Protein AF-A0AAP8MEN6-F1 (afdb_monomer_lite)

Foldseek 3Di:
DPVCCVLVVPPFDDLCVVLVLLQVLQVQLVVLLVVLVVPLQVSQLSNLLSLLLLCCQLLVAADDFQFCQLVLQQADPLNQKGWGAHDCPDPLLRIAIAGGANLNVVSVVSLLVSLLSVLVVCVDPVNNNNVVSVLSVVSSDNPADPVRNPGGPRFHQDPSRDTDTDHLVSSCVSCVVRDPSPSNNSNSSLLVQCVVVPQDNVLSCRSSSNDDDPDDCDDPVHPDDSVNSSVSCRVSSNVVCVSSNNDPD

Secondary structure (DSSP, 8-state):
--HHHHHHSS-PPPHHHHHHHHHHHHHHHHHHHHHHTT-HHHHHHHHHHHHHHHHHHHH-----SSTTTTHHHHB-TTSSEEEEE---SSGGGSEEEEE--THHHHHHHHHHHHHHHHHHHHHSTTT--HHHHHHHHHHTSTTS-TTT--S-SSEEE-TTS-EEE--HHHHHHHTTTTS-S-TTSHHHHHHHHHHHTT--HHHHHHHTT---SS--SSBTTB---HHHHHHHHHHHHHHHHHHTT----

Organism: NCBI:txid930805

pLDDT: mean 87.75, std 12.14, range [50.12, 98.31]

Radius of gyration: 18.37 Å; chains: 1; bounding box: 46×40×55 Å

Sequence (249 aa):
MNWEKKLYGAHTLPFETFASPMVIASANLRDAFEKAERDPISNHNEIVILVVLFLLVVTGVRFTVHPFCFLPRVISDDLSVMYAEDKIVSAFHASRIVALPSFAEVVLVMFSRHLRQLVSALASESVGNLELAAKIQALLTREISREEQILPYFFLLNGSHHAVKLNREAMKKGLAELIDHRLKEFRPQLCQFLLRAGAPRHLVAFQMGHMKGLRPAFSRLNQLTVLEFGLVMQPFLDLYVEELGWDYE

Structure (mmCIF, N/CA/C/O backbone):
data_AF-A0AAP8MEN6-F1
#
_entry.id   AF-A0AAP8MEN6-F1
#
loop_
_atom_site.group_PDB
_atom_site.id
_atom_site.type_symbol
_atom_site.label_atom_id
_atom_site.label_alt_id
_atom_site.label_comp_id
_atom_site.label_asym_id
_atom_site.label_entity_id
_atom_site.label_seq_id
_atom_site.pdbx_PDB_ins_code
_atom_site.Cartn_x
_atom_site.Cartn_y
_atom_site.Cartn_z
_atom_site.occupancy
_atom_site.B_iso_or_equiv
_atom_site.auth_seq_id
_atom_site.auth_comp_id
_atom_site.auth_asym_id
_atom_site.auth_atom_id
_atom_site.pdbx_PDB_model_num
ATOM 1 N N . MET A 1 1 ? 20.670 13.768 -18.793 1.00 50.41 1 MET A N 1
ATOM 2 C CA . MET A 1 1 ? 21.075 13.045 -17.562 1.00 50.41 1 MET A CA 1
ATOM 3 C C . MET A 1 1 ? 20.513 11.618 -17.586 1.00 50.41 1 MET A C 1
ATOM 5 O O . MET A 1 1 ? 19.308 11.471 -17.781 1.00 50.41 1 MET A O 1
ATOM 9 N N . ASN A 1 2 ? 21.351 10.573 -17.514 1.00 69.75 2 ASN A N 1
ATOM 10 C CA . ASN A 1 2 ? 20.895 9.171 -17.518 1.00 69.75 2 ASN A CA 1
ATOM 11 C C . ASN A 1 2 ? 20.266 8.847 -16.145 1.00 69.75 2 ASN A C 1
ATOM 13 O O . ASN A 1 2 ? 20.990 8.784 -15.156 1.00 69.75 2 ASN A O 1
ATOM 17 N N . TRP A 1 3 ? 18.933 8.741 -16.068 1.00 70.12 3 TRP A N 1
ATOM 18 C CA . TRP A 1 3 ? 18.219 8.491 -14.805 1.00 70.12 3 TRP A CA 1
ATOM 19 C C . TRP A 1 3 ? 18.608 7.128 -14.223 1.00 70.12 3 TRP A C 1
ATOM 21 O O . TRP A 1 3 ? 18.695 6.996 -13.004 1.00 70.12 3 TRP A O 1
ATOM 31 N N . GLU A 1 4 ? 18.965 6.180 -15.098 1.00 66.31 4 GLU A N 1
ATOM 32 C CA . GLU A 1 4 ? 19.508 4.876 -14.731 1.00 66.31 4 GLU A CA 1
ATOM 33 C C . GLU A 1 4 ? 20.758 5.064 -13.876 1.00 66.31 4 GLU A C 1
ATOM 35 O O . GLU A 1 4 ? 20.798 4.557 -12.772 1.00 66.31 4 GLU A O 1
ATOM 40 N N . LYS A 1 5 ? 21.731 5.893 -14.283 1.00 65.00 5 LYS A N 1
ATOM 41 C CA . LYS A 1 5 ? 22.946 6.141 -13.480 1.00 65.00 5 LYS A CA 1
ATOM 42 C C . LYS A 1 5 ? 22.654 6.741 -12.100 1.00 65.00 5 LYS A C 1
ATOM 44 O O . LYS A 1 5 ? 23.441 6.540 -11.188 1.00 65.00 5 LYS A O 1
ATOM 49 N N . LYS A 1 6 ? 21.541 7.463 -11.928 1.00 67.69 6 LYS A N 1
ATOM 50 C CA . LYS A 1 6 ? 21.149 8.032 -10.629 1.00 67.69 6 LYS A CA 1
ATOM 51 C C . LYS A 1 6 ? 20.500 6.992 -9.705 1.00 67.69 6 LYS A C 1
ATOM 53 O O . LYS A 1 6 ? 20.642 7.119 -8.496 1.00 67.69 6 LYS A O 1
ATOM 58 N N . LEU A 1 7 ? 19.791 6.005 -10.260 1.00 62.91 7 LEU A N 1
ATOM 59 C CA . LEU A 1 7 ? 19.143 4.930 -9.494 1.00 62.91 7 LEU A CA 1
ATOM 60 C C . LEU A 1 7 ? 20.026 3.676 -9.343 1.00 62.91 7 LEU A C 1
ATOM 62 O O . LEU A 1 7 ? 20.028 3.073 -8.279 1.00 62.91 7 LEU A O 1
ATOM 66 N N . TYR A 1 8 ? 20.819 3.322 -10.358 1.00 58.41 8 TYR A N 1
ATOM 67 C CA . TYR A 1 8 ? 21.854 2.277 -10.308 1.00 58.41 8 TYR A CA 1
ATOM 68 C C . TYR A 1 8 ? 23.118 2.719 -9.578 1.00 58.41 8 TYR A C 1
ATOM 70 O O . TYR A 1 8 ? 23.791 1.897 -8.977 1.00 58.41 8 TYR A O 1
ATOM 78 N N . GLY A 1 9 ? 23.477 4.001 -9.675 1.00 56.47 9 GLY A N 1
ATOM 79 C CA . GLY A 1 9 ? 24.632 4.556 -8.968 1.00 56.47 9 GLY A CA 1
ATOM 80 C C . GLY A 1 9 ? 24.315 4.977 -7.535 1.00 56.47 9 GLY A C 1
ATOM 81 O O . GLY A 1 9 ? 25.206 5.454 -6.839 1.00 56.47 9 GLY A O 1
ATOM 82 N N . ALA A 1 10 ? 23.060 4.844 -7.095 1.00 64.31 10 ALA A N 1
ATOM 83 C CA . ALA A 1 10 ? 22.744 4.945 -5.681 1.00 64.31 10 ALA A CA 1
ATOM 84 C C . ALA A 1 10 ? 23.340 3.718 -4.984 1.00 64.31 10 ALA A C 1
ATOM 86 O O . ALA A 1 10 ? 23.130 2.596 -5.438 1.00 64.31 10 ALA A O 1
ATOM 87 N N . HIS A 1 11 ? 24.082 3.930 -3.899 1.00 68.69 11 HIS A N 1
ATOM 88 C CA . HIS A 1 11 ? 24.528 2.844 -3.033 1.00 68.69 11 HIS A CA 1
ATOM 89 C C . HIS A 1 11 ? 23.303 2.218 -2.363 1.00 68.69 11 HIS A C 1
ATOM 91 O O . HIS A 1 11 ? 22.888 2.671 -1.299 1.00 68.69 11 HIS A O 1
ATOM 97 N N . THR A 1 12 ? 22.703 1.231 -3.024 1.00 80.88 12 THR A N 1
ATOM 98 C CA . THR A 1 12 ? 21.610 0.436 -2.474 1.00 80.88 12 THR A CA 1
ATOM 99 C C . THR A 1 12 ? 22.164 -0.741 -1.691 1.00 80.88 12 THR A C 1
ATOM 101 O O . THR A 1 12 ? 23.259 -1.233 -1.975 1.00 80.88 12 THR A O 1
ATOM 104 N N . LEU A 1 13 ? 21.399 -1.213 -0.711 1.00 85.12 13 LEU A N 1
ATOM 105 C CA . LEU A 1 13 ? 21.706 -2.476 -0.040 1.00 85.12 13 LEU A CA 1
ATOM 106 C C . LEU A 1 13 ? 21.724 -3.643 -1.050 1.00 85.12 13 LEU A C 1
ATOM 108 O O . LEU A 1 13 ? 21.014 -3.571 -2.063 1.00 85.12 13 LEU A O 1
ATOM 112 N N . PRO A 1 14 ? 22.483 -4.724 -0.780 1.00 90.50 14 PRO A N 1
ATOM 113 C CA . PRO A 1 14 ? 22.269 -6.001 -1.455 1.00 90.50 14 PRO A CA 1
ATOM 114 C C . PRO A 1 14 ? 20.789 -6.390 -1.395 1.00 90.50 14 PRO A C 1
ATOM 116 O O . PRO A 1 14 ? 20.112 -6.094 -0.404 1.00 90.50 14 PRO A O 1
ATOM 119 N N . PHE A 1 15 ? 20.279 -7.010 -2.459 1.00 91.00 15 PHE A N 1
ATOM 120 C CA . PHE A 1 15 ? 18.848 -7.296 -2.568 1.00 91.00 15 PHE A CA 1
ATOM 121 C C . PHE A 1 15 ? 18.389 -8.224 -1.442 1.00 91.00 15 PHE A C 1
ATOM 123 O O . PHE A 1 15 ? 17.360 -7.977 -0.836 1.00 91.00 15 PHE A O 1
ATOM 130 N N . GLU A 1 16 ? 19.211 -9.196 -1.065 1.00 91.00 16 GLU A N 1
ATOM 131 C CA . GLU A 1 16 ? 18.954 -10.164 0.002 1.00 91.00 16 GLU A CA 1
ATOM 132 C C . GLU A 1 16 ? 18.826 -9.468 1.367 1.00 91.00 16 GLU A C 1
ATOM 134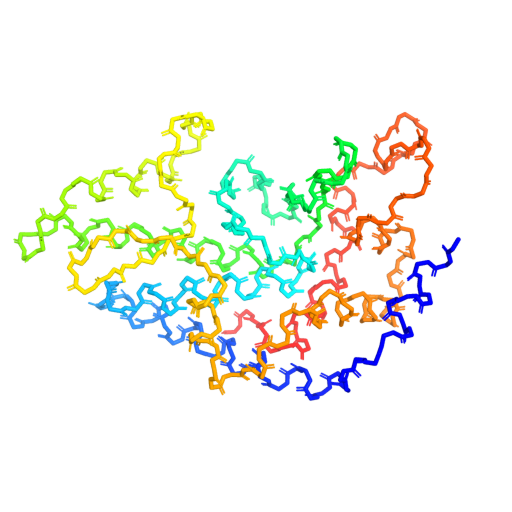 O O . GLU A 1 16 ? 17.935 -9.768 2.162 1.00 91.00 16 GLU A O 1
ATOM 139 N N . THR A 1 17 ? 19.683 -8.472 1.621 1.00 90.88 17 THR A N 1
ATOM 140 C CA . THR A 1 17 ? 19.612 -7.634 2.829 1.00 90.88 17 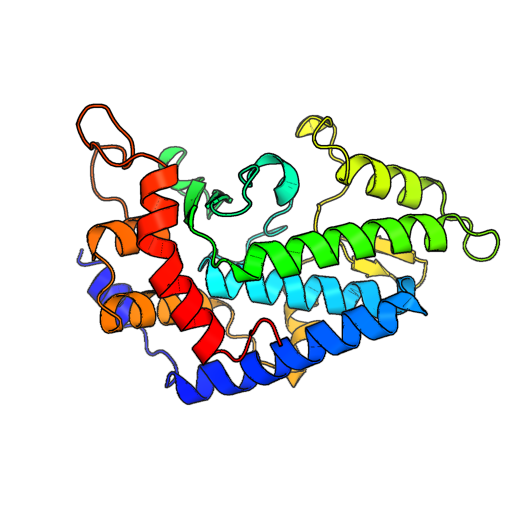THR A CA 1
ATOM 141 C C . THR A 1 17 ? 18.345 -6.779 2.849 1.00 90.88 17 THR A C 1
ATOM 143 O O . THR A 1 17 ? 17.805 -6.502 3.916 1.00 90.88 17 THR A O 1
ATOM 146 N N . PHE A 1 18 ? 17.869 -6.348 1.680 1.00 91.38 18 PHE A N 1
ATOM 147 C CA . PHE A 1 18 ? 16.616 -5.614 1.545 1.00 91.38 18 PHE A CA 1
ATOM 148 C C . PHE A 1 18 ? 15.377 -6.521 1.650 1.00 91.38 18 PHE A C 1
ATOM 150 O O . PHE A 1 18 ? 14.385 -6.114 2.249 1.00 91.38 18 PHE A O 1
ATOM 157 N N . ALA A 1 19 ? 15.435 -7.731 1.096 1.00 92.62 19 ALA A N 1
ATOM 158 C CA . ALA A 1 19 ? 14.320 -8.666 1.007 1.00 92.62 19 ALA A CA 1
ATOM 159 C C . ALA A 1 19 ? 13.988 -9.314 2.354 1.00 92.62 19 ALA A C 1
ATOM 161 O O . ALA A 1 19 ? 12.817 -9.415 2.703 1.00 92.62 19 ALA A O 1
ATOM 162 N N . SER A 1 20 ? 14.999 -9.673 3.155 1.00 92.69 20 SER A N 1
ATOM 163 C CA . SER A 1 20 ? 14.807 -10.309 4.469 1.00 92.69 20 SER A CA 1
ATOM 164 C C . SER A 1 20 ? 13.759 -9.624 5.368 1.00 92.69 20 SER A C 1
ATOM 166 O O . SER A 1 20 ? 12.848 -10.311 5.830 1.00 92.69 20 SER A O 1
ATOM 168 N N . PRO A 1 21 ? 13.795 -8.298 5.600 1.00 92.69 21 PRO A N 1
ATOM 169 C CA . PRO A 1 21 ? 12.766 -7.643 6.405 1.00 92.69 21 PRO A CA 1
ATOM 170 C C . PRO A 1 21 ? 11.393 -7.558 5.726 1.00 92.69 21 PRO A C 1
ATOM 172 O O . PRO A 1 21 ? 10.392 -7.382 6.417 1.00 92.69 21 PRO A O 1
ATOM 175 N N . MET A 1 22 ? 11.315 -7.673 4.396 1.00 94.25 22 MET A N 1
ATOM 176 C CA . MET A 1 22 ? 10.036 -7.709 3.675 1.00 94.25 22 MET A CA 1
ATOM 177 C C . MET A 1 22 ? 9.331 -9.052 3.852 1.00 94.25 22 MET A C 1
ATOM 179 O O . MET A 1 22 ? 8.120 -9.055 4.041 1.00 94.25 22 MET A O 1
ATOM 183 N N . VAL A 1 23 ? 10.085 -10.153 3.921 1.00 94.25 23 VAL A N 1
ATOM 184 C CA . VAL A 1 23 ? 9.539 -11.481 4.250 1.00 94.25 23 VAL A CA 1
ATOM 185 C C . VAL A 1 23 ? 8.898 -11.462 5.641 1.00 94.25 23 VAL A C 1
ATOM 187 O O . VAL A 1 23 ? 7.773 -11.919 5.824 1.00 94.25 23 VAL A O 1
ATOM 190 N N . ILE A 1 24 ? 9.579 -10.860 6.624 1.00 94.00 24 ILE A N 1
ATOM 191 C CA . ILE A 1 24 ? 9.034 -10.707 7.983 1.00 94.00 24 ILE A CA 1
ATOM 192 C C . ILE A 1 24 ? 7.789 -9.808 7.962 1.00 94.00 24 ILE A C 1
ATOM 194 O O . ILE A 1 24 ? 6.780 -10.137 8.578 1.00 94.00 24 ILE A O 1
ATOM 198 N N . ALA A 1 25 ? 7.828 -8.691 7.229 1.00 94.38 25 ALA A N 1
ATOM 199 C CA . ALA A 1 25 ? 6.680 -7.794 7.101 1.00 94.38 25 ALA A CA 1
ATOM 200 C C . ALA A 1 25 ? 5.457 -8.477 6.459 1.00 94.38 25 ALA A C 1
ATOM 202 O O . ALA A 1 25 ? 4.330 -8.188 6.861 1.00 94.38 25 ALA A O 1
ATOM 203 N N . SER A 1 26 ? 5.678 -9.383 5.503 1.00 95.12 26 SER A N 1
ATOM 204 C CA . SER A 1 26 ? 4.636 -10.200 4.877 1.00 95.12 26 SER A CA 1
ATOM 205 C C . SER A 1 26 ? 3.953 -11.122 5.881 1.00 95.12 26 SER A C 1
ATOM 207 O O . SER A 1 26 ? 2.733 -11.053 6.058 1.00 95.12 26 SER A O 1
ATOM 209 N N . ALA A 1 27 ? 4.745 -11.895 6.629 1.00 94.44 27 ALA A N 1
ATOM 210 C CA . ALA A 1 27 ? 4.235 -12.763 7.686 1.00 94.44 27 ALA A CA 1
ATOM 211 C C . ALA A 1 27 ? 3.474 -11.974 8.767 1.00 94.44 27 ALA A C 1
ATOM 213 O O . ALA A 1 27 ? 2.365 -12.353 9.145 1.00 94.44 27 ALA A O 1
ATOM 214 N N . ASN A 1 28 ? 4.020 -10.836 9.207 1.00 95.56 28 ASN A N 1
ATOM 215 C CA . ASN A 1 28 ? 3.364 -9.974 10.190 1.00 95.56 28 ASN A CA 1
ATOM 216 C C . ASN A 1 28 ? 2.040 -9.406 9.665 1.00 95.56 28 ASN A C 1
ATOM 218 O O . ASN A 1 28 ? 1.096 -9.267 10.435 1.00 95.56 28 ASN A O 1
ATOM 222 N N . LEU A 1 29 ? 1.933 -9.082 8.369 1.00 96.31 29 LEU A N 1
ATOM 223 C CA . LEU A 1 29 ? 0.683 -8.556 7.814 1.00 96.31 29 LEU A CA 1
ATOM 224 C C . LEU A 1 29 ? -0.420 -9.615 7.858 1.00 96.31 29 LEU A C 1
ATOM 226 O O . LEU A 1 29 ? -1.555 -9.298 8.219 1.00 96.31 29 LEU A O 1
ATOM 230 N N . ARG A 1 30 ? -0.084 -10.861 7.509 1.00 95.12 30 ARG A N 1
ATOM 231 C CA . ARG A 1 30 ? -1.010 -11.997 7.571 1.00 95.12 30 ARG A CA 1
ATOM 232 C C . ARG A 1 30 ? -1.510 -12.213 9.001 1.00 95.12 30 ARG A C 1
ATOM 234 O O . ARG A 1 30 ? -2.716 -12.169 9.234 1.00 95.12 30 ARG A O 1
ATOM 241 N N . ASP A 1 31 ? -0.589 -12.322 9.954 1.00 96.12 31 ASP A N 1
ATOM 242 C CA . ASP A 1 31 ? -0.898 -12.484 11.380 1.00 96.12 31 ASP A CA 1
ATOM 243 C C . ASP A 1 31 ? -1.722 -11.306 11.938 1.00 96.12 31 ASP A C 1
ATOM 245 O O . ASP A 1 31 ? -2.701 -11.504 12.660 1.00 96.12 31 ASP A O 1
ATOM 249 N N . ALA A 1 32 ? -1.407 -10.068 11.546 1.00 97.12 32 ALA A N 1
ATOM 250 C CA . ALA A 1 32 ? -2.171 -8.893 11.957 1.00 97.12 32 ALA A CA 1
ATOM 251 C C . ALA A 1 32 ? -3.618 -8.929 11.435 1.00 97.12 32 ALA A C 1
ATOM 253 O O . ALA A 1 32 ? -4.545 -8.595 12.179 1.00 97.12 32 ALA A O 1
ATOM 254 N N . PHE A 1 33 ? -3.841 -9.365 10.188 1.00 97.62 33 PHE A N 1
ATOM 255 C CA . PHE A 1 33 ? -5.192 -9.553 9.651 1.00 97.62 33 PHE A CA 1
ATOM 256 C C . PHE A 1 33 ? -5.963 -10.665 10.371 1.00 97.62 33 PHE A C 1
ATOM 258 O O . PHE A 1 33 ? -7.142 -10.473 10.664 1.00 97.62 33 PHE A O 1
ATOM 265 N N . GLU A 1 34 ? -5.321 -11.788 10.695 1.00 96.62 34 GLU A N 1
ATOM 266 C CA . GLU A 1 34 ? -5.943 -12.877 11.461 1.00 96.62 34 GLU A CA 1
ATOM 267 C C . GLU A 1 34 ? -6.347 -12.419 12.869 1.00 96.62 34 GLU A C 1
ATOM 269 O O . GLU A 1 34 ? -7.473 -12.645 13.322 1.00 96.62 34 GLU A O 1
ATOM 274 N N . LYS A 1 35 ? -5.458 -11.702 13.564 1.00 97.56 35 LYS A N 1
ATOM 275 C CA . LYS A 1 35 ? -5.744 -11.124 14.885 1.00 97.56 35 LYS A CA 1
ATOM 276 C C . LYS A 1 35 ? -6.863 -10.084 14.831 1.00 97.56 35 LYS A C 1
ATOM 278 O O . LYS A 1 35 ? -7.687 -10.024 15.750 1.00 97.56 35 LYS A O 1
ATOM 283 N N . ALA A 1 36 ? -6.935 -9.296 13.758 1.00 97.38 36 ALA A N 1
ATOM 284 C CA . ALA A 1 36 ? -7.975 -8.291 13.567 1.00 97.38 36 ALA A CA 1
ATOM 285 C C . ALA A 1 36 ? -9.387 -8.878 13.425 1.00 97.38 36 ALA A C 1
ATOM 287 O O . ALA A 1 36 ? -10.353 -8.178 13.721 1.00 97.38 36 ALA A O 1
ATOM 288 N N . GLU A 1 37 ? -9.535 -10.160 13.069 1.00 95.81 37 GLU A N 1
ATOM 289 C CA . GLU A 1 37 ? -10.850 -10.818 13.079 1.00 95.81 37 GLU A CA 1
ATOM 290 C C . GLU A 1 37 ? -11.452 -10.895 14.492 1.00 95.81 37 GLU A C 1
ATOM 292 O O . GLU A 1 37 ? -12.673 -10.949 14.641 1.00 95.81 37 GLU A O 1
ATOM 297 N N . ARG A 1 38 ? -10.607 -10.867 15.531 1.00 96.06 38 ARG A N 1
ATOM 298 C CA . ARG A 1 38 ? -11.017 -10.881 16.945 1.00 96.06 38 ARG A CA 1
ATOM 299 C C . ARG A 1 38 ? -10.946 -9.502 17.590 1.00 96.06 38 ARG A C 1
ATOM 301 O O . ARG A 1 38 ? -11.802 -9.171 18.404 1.00 96.06 38 ARG A O 1
ATOM 308 N N . ASP A 1 39 ? -9.927 -8.719 17.243 1.00 97.38 39 ASP A N 1
ATOM 309 C CA . ASP A 1 39 ? -9.694 -7.382 17.795 1.00 97.38 39 ASP A CA 1
ATOM 310 C C . ASP A 1 39 ? -9.244 -6.398 16.696 1.00 97.38 39 ASP A C 1
ATOM 312 O O . ASP A 1 39 ? -8.046 -6.122 16.536 1.00 97.38 39 ASP A O 1
ATOM 316 N N . PRO A 1 40 ? -10.186 -5.863 15.900 1.00 97.75 40 PRO A N 1
ATOM 317 C CA . PRO A 1 40 ? -9.851 -4.989 14.779 1.00 97.75 40 PRO A CA 1
ATOM 318 C C . PRO A 1 40 ? -9.279 -3.639 15.229 1.00 97.75 40 PRO A C 1
ATOM 320 O O . PRO A 1 40 ? -8.525 -3.023 14.478 1.00 97.75 40 PRO A O 1
ATOM 323 N N . ILE A 1 41 ? -9.602 -3.161 16.436 1.00 98.00 41 ILE A N 1
ATOM 324 C CA . ILE A 1 41 ? -9.129 -1.858 16.925 1.00 98.00 41 ILE A CA 1
ATOM 325 C C . ILE A 1 41 ? -7.646 -1.941 17.286 1.00 98.00 41 ILE A C 1
ATOM 327 O O . ILE A 1 41 ? -6.863 -1.120 16.801 1.00 98.00 41 ILE A O 1
ATOM 331 N N . SER A 1 42 ? -7.243 -2.940 18.077 1.00 97.69 42 SER A N 1
ATOM 332 C CA . SER A 1 42 ? -5.850 -3.057 18.529 1.00 97.69 42 SER A CA 1
ATOM 333 C C . SER A 1 42 ? -4.878 -3.337 17.382 1.00 97.69 42 SER A C 1
ATOM 335 O O . SER A 1 42 ? -3.751 -2.847 17.402 1.00 97.69 42 SER A O 1
ATOM 337 N N . ASN A 1 43 ? -5.322 -4.061 16.349 1.00 98.19 43 ASN A N 1
ATOM 338 C CA . ASN A 1 43 ? -4.479 -4.444 15.210 1.00 98.19 43 ASN A CA 1
ATOM 339 C C . ASN A 1 43 ? -4.500 -3.427 14.053 1.00 98.19 43 ASN A C 1
ATOM 341 O O . ASN A 1 43 ? -3.705 -3.529 13.117 1.00 98.19 43 ASN A O 1
ATOM 345 N N . HIS A 1 44 ? -5.372 -2.410 14.092 1.00 98.31 44 HIS A N 1
ATOM 346 C CA . HIS A 1 44 ? -5.544 -1.487 12.966 1.00 98.31 44 HIS A CA 1
ATOM 347 C C . HIS A 1 44 ? -4.261 -0.747 12.574 1.00 98.31 44 HIS A C 1
ATOM 349 O O . HIS A 1 44 ? -3.946 -0.647 11.389 1.00 98.31 44 HIS A O 1
ATOM 355 N N . ASN A 1 45 ? -3.516 -0.235 13.554 1.00 98.19 45 ASN A N 1
ATOM 356 C CA . ASN A 1 45 ? -2.321 0.561 13.279 1.00 98.19 45 ASN A CA 1
ATOM 357 C C . ASN A 1 45 ? -1.220 -0.258 12.602 1.00 98.19 45 ASN A C 1
ATOM 359 O O . ASN A 1 45 ? -0.565 0.244 11.691 1.00 98.19 45 ASN A O 1
ATOM 363 N N . GLU A 1 46 ? -1.027 -1.502 13.038 1.00 97.38 46 GLU A N 1
ATOM 364 C CA . GLU A 1 46 ? -0.046 -2.415 12.453 1.00 97.38 46 GLU A CA 1
ATOM 365 C C . GLU A 1 46 ? -0.418 -2.762 11.010 1.00 97.38 46 GLU A C 1
ATOM 367 O O . GLU A 1 46 ? 0.397 -2.559 10.108 1.00 97.38 46 GLU A O 1
ATOM 372 N N . ILE A 1 47 ? -1.680 -3.141 10.771 1.00 98.31 47 ILE A N 1
ATOM 373 C CA . ILE A 1 47 ? -2.203 -3.398 9.423 1.00 98.31 47 ILE A CA 1
ATOM 374 C C . ILE A 1 47 ? -1.964 -2.191 8.513 1.00 98.31 47 ILE A C 1
ATOM 376 O O . ILE A 1 47 ? -1.429 -2.338 7.418 1.00 98.31 47 ILE A O 1
ATOM 380 N N . VAL A 1 48 ? -2.319 -0.979 8.949 1.00 98.00 48 VAL A N 1
ATOM 381 C CA . VAL A 1 48 ? -2.140 0.233 8.133 1.00 98.00 48 VAL A CA 1
ATOM 382 C C . VAL A 1 48 ? -0.672 0.452 7.772 1.00 98.00 48 VAL A C 1
ATOM 384 O O . VAL A 1 48 ? -0.364 0.769 6.623 1.00 98.00 48 VAL A O 1
ATOM 387 N N . ILE A 1 49 ? 0.239 0.289 8.732 1.00 96.25 49 ILE A N 1
ATOM 388 C CA . ILE A 1 49 ? 1.675 0.488 8.512 1.00 96.25 49 ILE A CA 1
ATOM 389 C C . ILE A 1 49 ? 2.217 -0.540 7.516 1.00 96.25 49 ILE A C 1
ATOM 391 O O . ILE A 1 49 ? 2.945 -0.160 6.596 1.00 96.25 49 ILE A O 1
ATOM 395 N N . LEU A 1 50 ? 1.834 -1.808 7.659 1.00 96.75 50 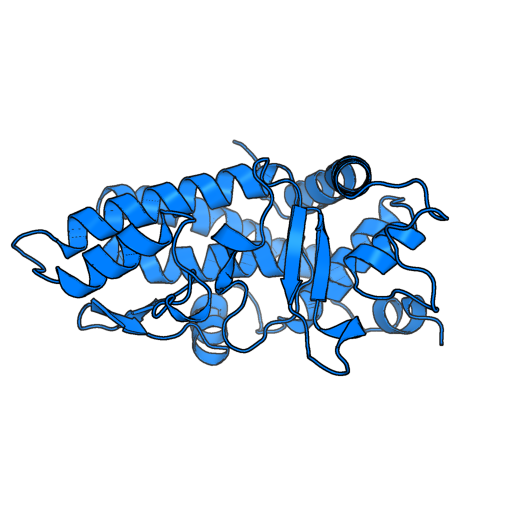LEU A N 1
ATOM 396 C CA . LEU A 1 50 ? 2.292 -2.901 6.803 1.00 96.75 50 LEU A CA 1
ATOM 397 C C . LEU A 1 50 ? 1.690 -2.835 5.390 1.00 96.75 50 LEU A C 1
ATOM 399 O O . LEU A 1 50 ? 2.421 -2.993 4.414 1.00 96.75 50 LEU A O 1
ATOM 403 N N . VAL A 1 51 ? 0.407 -2.488 5.247 1.00 97.62 51 VAL A N 1
ATOM 404 C CA . VAL A 1 51 ? -0.223 -2.267 3.931 1.00 97.62 51 VAL A CA 1
ATOM 405 C C . VAL A 1 51 ? 0.424 -1.082 3.212 1.00 97.62 51 VAL A C 1
ATOM 407 O O . VAL A 1 51 ? 0.746 -1.162 2.026 1.00 97.62 51 VAL A O 1
ATOM 410 N N . VAL A 1 52 ? 0.668 0.029 3.915 1.00 96.00 52 VAL A N 1
ATOM 411 C CA . VAL A 1 52 ? 1.340 1.189 3.315 1.00 96.00 52 VAL A CA 1
ATOM 412 C C . VAL A 1 52 ? 2.792 0.866 2.969 1.00 96.00 52 VAL A C 1
ATOM 414 O O . VAL A 1 52 ? 3.260 1.298 1.916 1.00 96.00 52 VAL A O 1
ATOM 417 N N . LEU A 1 53 ? 3.505 0.101 3.803 1.00 95.38 53 LEU A N 1
ATOM 418 C CA . LEU A 1 53 ? 4.843 -0.402 3.484 1.00 95.38 53 LEU A CA 1
ATOM 419 C C . LEU A 1 53 ? 4.823 -1.198 2.176 1.00 95.38 53 LEU A C 1
ATOM 421 O O . LEU A 1 53 ? 5.566 -0.847 1.258 1.00 95.38 53 LEU A O 1
ATOM 425 N N . PHE A 1 54 ? 3.949 -2.201 2.078 1.00 96.56 54 PHE A N 1
ATOM 426 C CA . PHE A 1 54 ? 3.777 -3.020 0.882 1.00 96.56 54 PHE A CA 1
ATOM 427 C C . PHE A 1 54 ? 3.556 -2.144 -0.358 1.00 96.56 54 PHE A C 1
ATOM 429 O O . PHE A 1 54 ? 4.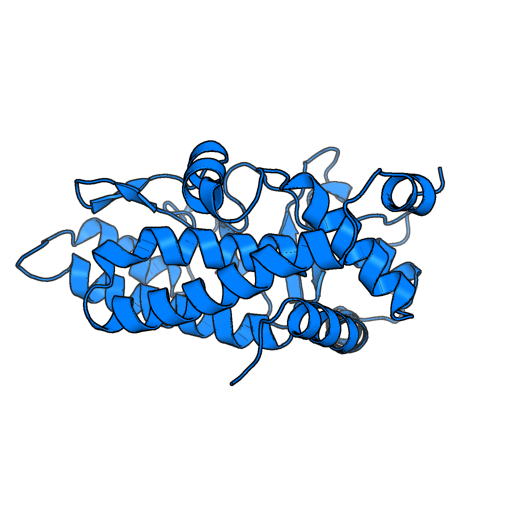326 -2.214 -1.318 1.00 96.56 54 PHE A O 1
ATOM 436 N N . LEU A 1 55 ? 2.590 -1.218 -0.309 1.00 96.50 55 LEU A N 1
ATOM 437 C CA . LEU A 1 55 ? 2.305 -0.327 -1.434 1.00 96.50 55 LEU A CA 1
ATOM 438 C C . LEU A 1 55 ? 3.509 0.542 -1.816 1.00 96.50 55 LEU A C 1
ATOM 440 O O . LEU A 1 55 ? 3.780 0.721 -3.001 1.00 96.50 55 LEU A O 1
ATOM 444 N N . LEU A 1 56 ? 4.263 1.086 -0.857 1.00 94.56 56 LEU A N 1
ATOM 445 C CA . LEU A 1 56 ? 5.461 1.883 -1.160 1.00 94.56 56 LEU A CA 1
ATOM 446 C C . LEU A 1 56 ? 6.546 1.053 -1.853 1.00 94.56 56 LEU A C 1
ATOM 448 O O . LEU A 1 56 ? 7.211 1.563 -2.759 1.00 94.56 56 LEU A O 1
ATOM 452 N N . VAL A 1 57 ? 6.715 -0.201 -1.434 1.00 95.06 57 VAL A N 1
ATOM 453 C CA . VAL A 1 57 ? 7.702 -1.136 -1.983 1.00 95.06 57 VAL A CA 1
ATOM 454 C C . VAL A 1 57 ? 7.352 -1.508 -3.419 1.00 95.06 57 VAL A C 1
ATOM 456 O O . VAL A 1 57 ? 8.175 -1.306 -4.311 1.00 95.06 57 VAL A O 1
ATOM 459 N N . VAL A 1 58 ? 6.117 -1.939 -3.679 1.00 96.00 58 VAL A N 1
ATOM 460 C CA . VAL A 1 58 ? 5.721 -2.464 -5.000 1.00 96.00 58 VAL A CA 1
ATOM 461 C C . VAL A 1 58 ? 5.467 -1.373 -6.046 1.00 96.00 58 VAL A C 1
ATOM 463 O O . VAL A 1 58 ? 5.525 -1.616 -7.248 1.00 96.00 58 VAL A O 1
ATOM 466 N N . THR A 1 59 ? 5.244 -0.130 -5.615 1.00 95.06 59 THR A N 1
ATOM 467 C CA . THR A 1 59 ? 4.959 1.002 -6.523 1.00 95.06 59 THR A CA 1
ATOM 468 C C . THR A 1 59 ? 6.146 1.950 -6.684 1.00 95.06 59 THR A C 1
ATOM 470 O O . THR A 1 59 ? 6.158 2.837 -7.551 1.00 95.06 59 THR A O 1
ATOM 473 N N . GLY A 1 60 ? 7.131 1.837 -5.788 1.00 92.44 60 GLY A N 1
ATOM 474 C CA . GLY A 1 60 ? 8.240 2.772 -5.657 1.00 92.44 60 GLY A CA 1
ATOM 475 C C . GLY A 1 60 ? 7.795 4.208 -5.362 1.00 92.44 60 GLY A C 1
ATOM 476 O O . GLY A 1 60 ? 8.564 5.144 -5.603 1.00 92.44 60 GLY A O 1
ATOM 477 N N . VAL A 1 61 ? 6.553 4.440 -4.925 1.00 90.38 61 VAL A N 1
ATOM 478 C CA . VAL A 1 61 ? 6.057 5.776 -4.569 1.00 90.38 61 VAL A CA 1
ATOM 479 C C . VAL A 1 61 ? 6.847 6.320 -3.388 1.00 90.38 61 VAL A C 1
ATOM 481 O O . VAL A 1 61 ? 7.216 5.611 -2.457 1.00 90.38 61 VAL A O 1
ATOM 484 N N . ARG A 1 62 ? 7.174 7.612 -3.449 1.00 86.25 62 ARG A N 1
ATOM 485 C CA . ARG A 1 62 ? 7.894 8.258 -2.357 1.00 86.25 62 ARG A CA 1
ATOM 486 C C . ARG A 1 62 ? 6.940 8.506 -1.204 1.00 86.25 62 ARG A C 1
ATOM 488 O O . ARG A 1 62 ? 5.832 8.983 -1.411 1.00 86.25 62 ARG A O 1
ATOM 495 N N . PHE A 1 63 ? 7.426 8.311 0.015 1.00 85.00 63 PHE A N 1
ATOM 496 C CA . PHE A 1 63 ? 6.671 8.693 1.200 1.00 85.00 63 PHE A CA 1
ATOM 497 C C . PHE A 1 63 ? 6.494 10.222 1.283 1.00 85.00 63 PHE A C 1
ATOM 499 O O . PHE A 1 63 ? 7.439 10.952 1.626 1.00 85.00 63 PHE A O 1
ATOM 506 N N . THR A 1 64 ? 5.286 10.694 0.974 1.00 80.31 64 THR A N 1
ATOM 507 C CA . THR A 1 64 ? 4.817 12.082 1.111 1.00 80.31 64 THR A CA 1
ATOM 508 C C . THR A 1 64 ? 3.989 12.255 2.394 1.00 80.31 64 THR A C 1
ATOM 510 O O . THR A 1 64 ? 3.927 11.367 3.242 1.00 80.31 64 THR A O 1
ATOM 513 N N . VAL A 1 65 ? 3.396 13.435 2.588 1.00 68.88 65 VAL A N 1
ATOM 514 C CA . VAL A 1 65 ? 2.424 13.667 3.662 1.00 68.88 65 VAL A CA 1
ATOM 515 C C . VAL A 1 65 ? 1.102 13.019 3.229 1.00 68.88 65 VAL A C 1
ATOM 517 O O . VAL A 1 65 ? 0.491 13.491 2.279 1.00 68.88 65 VAL A O 1
ATOM 520 N N . HIS A 1 66 ? 0.696 11.943 3.913 1.00 76.19 66 HIS A N 1
ATOM 521 C CA . HIS A 1 66 ? -0.475 11.099 3.599 1.00 76.19 66 HIS A CA 1
ATOM 522 C C . HIS A 1 66 ? -0.328 10.270 2.309 1.00 76.19 66 HIS A C 1
ATOM 524 O O . HIS A 1 66 ? -1.027 10.530 1.326 1.00 76.19 66 HIS A O 1
ATOM 530 N N . PRO A 1 67 ? 0.565 9.261 2.290 1.00 82.56 67 PRO A N 1
ATOM 531 C CA . PRO A 1 67 ? 0.677 8.375 1.135 1.00 82.56 67 PRO A CA 1
ATOM 532 C C . PRO A 1 67 ? -0.674 7.708 0.848 1.00 82.56 67 PRO A C 1
ATOM 534 O O . PRO A 1 67 ? -1.345 7.240 1.766 1.00 82.56 67 PRO A O 1
ATOM 537 N N . PHE A 1 68 ? -1.063 7.682 -0.429 1.00 90.38 68 PHE A N 1
ATOM 538 C CA . PHE A 1 68 ? -2.271 6.995 -0.904 1.00 90.38 68 PHE A CA 1
ATOM 539 C C . PHE A 1 68 ? -3.573 7.442 -0.209 1.00 90.38 68 PHE A C 1
ATOM 541 O O . PHE A 1 68 ? -4.523 6.673 -0.092 1.00 90.38 68 PHE A O 1
ATOM 548 N N . CYS A 1 69 ? -3.649 8.693 0.252 1.00 88.12 69 CYS A N 1
ATOM 549 C CA . CYS A 1 69 ? -4.814 9.201 0.982 1.00 88.12 69 CYS A CA 1
ATOM 550 C C . CYS A 1 69 ? -6.136 9.074 0.210 1.00 88.12 69 CYS A C 1
ATOM 552 O O . CYS A 1 69 ? -7.174 8.852 0.828 1.00 88.12 69 CYS A O 1
ATOM 554 N N . PHE A 1 70 ? -6.086 9.171 -1.118 1.00 88.94 70 PHE A N 1
ATOM 555 C CA . PHE A 1 70 ? -7.235 9.090 -2.019 1.00 88.94 70 PHE A CA 1
ATOM 556 C C . PHE A 1 70 ? -7.335 7.736 -2.745 1.00 88.94 70 PHE A C 1
ATOM 558 O O . PHE A 1 70 ? -7.987 7.671 -3.787 1.00 88.94 70 PHE A O 1
ATOM 565 N N . LEU A 1 71 ? -6.693 6.671 -2.229 1.00 91.25 71 LEU A N 1
ATOM 566 C CA 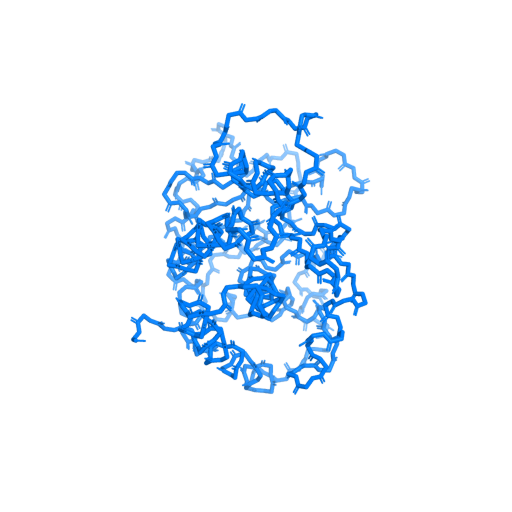. LEU A 1 71 ? -6.519 5.391 -2.935 1.00 91.25 71 LEU A CA 1
ATOM 567 C C . LEU A 1 71 ? -7.786 4.866 -3.635 1.00 91.25 71 LEU A C 1
ATOM 569 O O . LEU A 1 71 ? -7.685 4.587 -4.829 1.00 91.25 71 LEU A O 1
ATOM 573 N N . PRO A 1 72 ? -8.976 4.807 -2.995 1.00 90.00 72 PRO A N 1
ATOM 574 C CA . PRO A 1 72 ? -10.174 4.248 -3.629 1.00 90.00 72 PRO A CA 1
ATOM 575 C C . PRO A 1 72 ? -10.592 4.930 -4.933 1.00 90.00 72 PRO A C 1
ATOM 577 O O . PRO A 1 72 ? -11.303 4.317 -5.721 1.00 90.00 72 PRO A O 1
ATOM 580 N N . ARG A 1 73 ? -10.168 6.180 -5.160 1.00 86.38 73 ARG A N 1
ATOM 581 C CA . ARG A 1 73 ? -10.501 6.986 -6.346 1.00 86.38 73 ARG A CA 1
ATOM 582 C C . ARG A 1 73 ? -9.454 6.914 -7.442 1.00 86.38 73 ARG A C 1
ATOM 584 O O . ARG A 1 73 ? -9.729 7.270 -8.581 1.00 86.38 73 ARG A O 1
ATOM 591 N N . VAL A 1 74 ? -8.223 6.595 -7.058 1.00 88.38 74 VAL A N 1
ATOM 592 C CA . VAL A 1 74 ? -7.067 6.651 -7.953 1.00 88.38 74 VAL A CA 1
ATOM 593 C C . VAL A 1 74 ? -6.621 5.270 -8.405 1.00 88.38 74 VAL A C 1
ATOM 595 O O . VAL A 1 74 ? -5.743 5.181 -9.252 1.00 88.38 74 VAL A O 1
ATOM 598 N N . ILE A 1 75 ? -7.202 4.204 -7.861 1.00 92.19 75 ILE A N 1
ATOM 599 C CA . ILE A 1 75 ? -6.961 2.826 -8.283 1.00 92.19 75 ILE A CA 1
ATOM 600 C C . ILE A 1 75 ? -8.017 2.375 -9.297 1.00 92.19 75 ILE A C 1
ATOM 602 O O . ILE A 1 75 ? -9.176 2.780 -9.195 1.00 92.19 75 ILE A O 1
ATOM 606 N N . SER A 1 76 ? -7.621 1.559 -10.274 1.00 91.94 76 SER A N 1
ATOM 607 C CA . SER A 1 76 ? -8.542 0.962 -11.242 1.00 91.94 76 SER A CA 1
ATOM 608 C C . SER A 1 76 ? -9.525 -0.013 -10.583 1.00 91.94 76 SER A C 1
ATOM 610 O O . SER A 1 76 ? -9.364 -0.413 -9.429 1.00 91.94 76 SER A O 1
ATOM 612 N N . ASP A 1 77 ? -10.581 -0.382 -11.306 1.00 88.75 77 ASP A N 1
ATOM 613 C CA . ASP A 1 77 ? -11.596 -1.325 -10.816 1.00 88.75 77 ASP A CA 1
ATOM 614 C C . ASP A 1 77 ? -11.046 -2.745 -10.656 1.00 88.75 77 ASP A C 1
ATOM 616 O O . ASP A 1 77 ? -11.415 -3.436 -9.714 1.00 88.75 77 ASP A O 1
ATOM 620 N N . ASP A 1 78 ? -10.127 -3.143 -11.535 1.00 89.00 78 ASP A N 1
ATOM 621 C CA . ASP A 1 78 ? -9.422 -4.430 -11.508 1.00 89.00 78 ASP A CA 1
ATOM 622 C C . ASP A 1 78 ? -8.194 -4.432 -10.578 1.00 89.00 78 ASP A C 1
ATOM 624 O O . ASP A 1 78 ? -7.441 -5.397 -10.561 1.00 89.00 78 ASP A O 1
ATOM 628 N N . LEU A 1 79 ? -7.951 -3.331 -9.853 1.00 90.19 79 LEU A N 1
ATOM 629 C CA . LEU A 1 79 ? -6.823 -3.149 -8.932 1.00 90.19 79 LEU A CA 1
ATOM 630 C C . LEU A 1 79 ? -5.427 -3.388 -9.557 1.00 90.19 79 LEU A C 1
ATOM 632 O O . LEU A 1 79 ? -4.442 -3.510 -8.829 1.00 90.19 79 LEU A O 1
ATOM 636 N N . SER A 1 80 ? -5.311 -3.380 -10.891 1.00 91.44 80 SER A N 1
ATOM 637 C CA . SER A 1 80 ? -4.061 -3.648 -11.620 1.00 91.44 80 SER A CA 1
ATOM 638 C C . SER A 1 80 ? -3.178 -2.412 -11.801 1.00 91.44 80 SER A C 1
ATOM 640 O O . SER A 1 80 ? -1.969 -2.515 -12.026 1.00 91.44 80 SER A O 1
ATOM 642 N N . VAL A 1 81 ? -3.754 -1.213 -11.695 1.00 93.69 81 VAL A N 1
ATOM 643 C CA . VAL A 1 81 ? -3.038 0.056 -11.842 1.00 93.69 81 VAL A CA 1
ATOM 644 C C . VAL A 1 81 ? -3.577 1.107 -10.879 1.00 93.69 81 VAL A C 1
ATOM 646 O O . VAL A 1 81 ? -4.748 1.112 -10.508 1.00 93.69 81 VAL A O 1
ATOM 649 N N . MET A 1 82 ? -2.739 2.075 -10.515 1.00 92.88 82 MET A N 1
ATOM 650 C CA . MET A 1 82 ? -3.199 3.263 -9.801 1.00 92.88 82 MET A CA 1
ATOM 651 C C . MET A 1 82 ? -2.503 4.540 -10.258 1.00 92.88 82 MET A C 1
ATOM 653 O O . MET A 1 82 ? -1.380 4.535 -10.765 1.00 92.88 82 MET A O 1
ATOM 657 N N . TYR A 1 83 ? -3.164 5.664 -10.023 1.00 89.50 83 TYR A N 1
ATOM 658 C CA . TYR A 1 83 ? -2.649 7.003 -10.217 1.00 89.50 83 TYR A CA 1
ATOM 659 C C . TYR A 1 83 ? -2.009 7.506 -8.920 1.00 89.50 83 TYR A C 1
ATOM 661 O O . TYR A 1 83 ? -2.673 7.918 -7.971 1.00 89.50 83 TYR A O 1
ATOM 669 N N . ALA A 1 84 ? -0.685 7.453 -8.864 1.00 87.00 84 ALA A N 1
ATOM 670 C CA . ALA A 1 84 ? 0.085 7.871 -7.708 1.00 87.00 84 ALA A CA 1
ATOM 671 C C . ALA A 1 84 ? 0.485 9.345 -7.809 1.00 87.00 84 ALA A C 1
ATOM 673 O O . ALA A 1 84 ? 1.125 9.746 -8.782 1.00 87.00 84 ALA A O 1
ATOM 674 N N . GLU A 1 85 ? 0.191 10.130 -6.773 1.00 79.25 85 GLU A N 1
ATOM 675 C CA . GLU A 1 85 ? 0.734 11.482 -6.608 1.00 79.25 85 GLU A CA 1
ATOM 676 C C . GLU A 1 85 ? 2.183 11.405 -6.060 1.00 79.25 85 GLU A C 1
ATOM 678 O O . GLU A 1 85 ? 2.460 10.703 -5.086 1.00 79.25 85 GLU A O 1
ATOM 683 N N . ASP A 1 86 ? 3.135 12.107 -6.685 1.00 70.88 86 ASP A N 1
ATOM 684 C CA . ASP A 1 86 ? 4.523 12.261 -6.200 1.00 70.88 86 ASP A CA 1
ATOM 685 C C . ASP A 1 86 ? 4.790 13.747 -5.885 1.00 70.88 86 ASP A C 1
ATOM 687 O O . ASP A 1 86 ? 3.908 14.603 -5.941 1.00 70.88 86 ASP A O 1
ATOM 691 N N . LYS A 1 87 ? 6.025 14.079 -5.506 1.00 63.50 87 LYS A N 1
ATOM 692 C CA . LYS A 1 87 ? 6.450 15.436 -5.174 1.00 63.50 87 LYS A CA 1
ATOM 693 C C . LYS A 1 87 ? 6.105 16.396 -6.323 1.00 63.50 87 LYS A C 1
ATOM 695 O O . LYS A 1 87 ? 6.658 16.275 -7.415 1.00 63.50 87 LYS A O 1
ATOM 700 N N . ILE A 1 88 ? 5.257 17.385 -6.038 1.00 57.25 88 ILE A N 1
ATOM 701 C CA . ILE A 1 88 ? 4.886 18.452 -6.975 1.00 57.25 88 ILE A CA 1
ATOM 702 C C . ILE A 1 88 ? 6.120 19.330 -7.215 1.00 57.25 88 ILE A C 1
ATOM 704 O O . ILE A 1 88 ? 6.406 20.258 -6.463 1.00 57.25 88 ILE A O 1
ATOM 708 N N . VAL A 1 89 ? 6.902 18.994 -8.240 1.00 53.41 89 VAL A N 1
ATOM 709 C CA . VAL A 1 89 ? 7.956 19.871 -8.780 1.00 53.41 89 VAL A CA 1
ATOM 710 C C . VAL A 1 89 ? 7.403 20.688 -9.956 1.00 53.41 89 VAL A C 1
ATOM 712 O O . VAL A 1 89 ? 7.862 21.794 -10.215 1.00 53.41 89 VAL A O 1
ATOM 715 N N . SER A 1 90 ? 6.375 20.170 -10.636 1.00 54.50 90 SER A N 1
ATOM 716 C CA . SER A 1 90 ? 5.509 20.879 -11.585 1.00 54.50 90 SER A CA 1
ATOM 717 C C . SER A 1 90 ? 4.211 20.084 -11.801 1.00 54.50 90 SER A C 1
ATOM 719 O O . SER A 1 90 ? 4.160 18.907 -11.443 1.00 54.50 90 SER A O 1
ATOM 721 N N . ALA A 1 91 ? 3.178 20.685 -12.408 1.00 55.41 91 ALA A N 1
ATOM 722 C CA . ALA A 1 91 ? 1.896 20.013 -12.680 1.00 55.41 91 ALA A CA 1
ATOM 723 C C . ALA A 1 91 ? 2.049 18.705 -13.489 1.00 55.41 91 ALA A C 1
ATOM 725 O O . ALA A 1 91 ? 1.335 17.742 -13.248 1.00 55.41 91 ALA A O 1
ATOM 726 N N . PHE A 1 92 ? 3.043 18.633 -14.383 1.00 52.22 92 PHE A N 1
ATOM 727 C CA . PHE A 1 92 ? 3.352 17.435 -15.178 1.00 52.22 92 PHE A CA 1
ATOM 728 C C . PHE A 1 92 ? 4.079 16.322 -14.405 1.00 52.22 92 PHE A C 1
ATOM 730 O O . PHE A 1 92 ? 4.137 15.194 -14.881 1.00 52.22 92 PHE A O 1
ATOM 737 N N . HIS A 1 93 ? 4.652 16.627 -13.238 1.00 56.53 93 HIS A N 1
ATOM 738 C CA . HIS A 1 93 ? 5.332 15.654 -12.369 1.00 56.53 93 HIS A CA 1
ATOM 739 C C . HIS A 1 93 ? 4.553 15.383 -11.078 1.00 56.53 93 HIS A C 1
ATOM 741 O O . HIS A 1 93 ? 5.056 14.683 -10.201 1.00 56.53 93 HIS A O 1
ATOM 747 N N . ALA A 1 94 ? 3.358 15.965 -10.943 1.00 64.44 94 ALA A N 1
ATOM 748 C CA . ALA A 1 94 ? 2.531 15.822 -9.753 1.00 64.44 94 ALA A CA 1
ATOM 749 C C . ALA A 1 94 ? 2.049 14.379 -9.569 1.00 64.44 94 ALA A C 1
ATOM 751 O O . ALA A 1 94 ? 1.767 13.964 -8.449 1.00 64.44 94 ALA A O 1
ATOM 752 N N . SER A 1 95 ? 1.993 13.604 -10.650 1.00 75.88 95 SER A N 1
ATOM 753 C CA . SER A 1 95 ? 1.363 12.296 -10.651 1.00 75.88 95 SER A CA 1
ATOM 754 C C . SER A 1 95 ? 1.862 11.394 -11.775 1.00 75.88 95 SER A C 1
ATOM 756 O O . SER A 1 95 ? 2.390 11.850 -12.791 1.00 75.88 95 SER A O 1
ATOM 758 N N . ARG A 1 96 ? 1.709 10.085 -11.584 1.00 85.31 96 ARG A N 1
ATOM 759 C CA . ARG A 1 96 ? 1.986 9.067 -12.599 1.00 85.31 96 ARG A CA 1
ATOM 760 C C . ARG A 1 96 ? 1.074 7.867 -12.420 1.00 85.31 96 ARG A C 1
ATOM 762 O O . ARG A 1 96 ? 0.616 7.596 -11.315 1.00 85.31 96 ARG A O 1
ATOM 769 N N . ILE A 1 97 ? 0.894 7.115 -13.493 1.00 89.12 97 ILE A N 1
ATOM 770 C CA . ILE A 1 97 ? 0.309 5.782 -13.403 1.00 89.12 97 ILE A CA 1
ATOM 771 C C . ILE A 1 97 ? 1.411 4.811 -12.986 1.00 89.12 97 ILE A C 1
ATOM 773 O O . ILE A 1 97 ? 2.548 4.912 -13.452 1.00 89.12 97 ILE A O 1
ATOM 777 N N . VAL A 1 98 ? 1.071 3.902 -12.085 1.00 93.75 98 VAL A N 1
ATOM 778 C CA . VAL A 1 98 ? 1.906 2.772 -11.692 1.00 93.75 98 VAL A CA 1
ATOM 779 C C . VAL A 1 98 ? 1.094 1.495 -11.830 1.00 93.75 98 VAL A C 1
ATOM 781 O O . VAL A 1 98 ? -0.085 1.474 -11.485 1.00 93.75 98 VAL A O 1
ATOM 784 N N . ALA A 1 99 ? 1.725 0.454 -12.356 1.00 96.38 99 ALA A N 1
ATOM 785 C CA . ALA A 1 99 ? 1.192 -0.894 -12.328 1.00 96.38 99 ALA A CA 1
ATOM 786 C C . ALA A 1 99 ? 1.345 -1.477 -10.922 1.00 96.38 99 ALA A C 1
ATOM 788 O O . ALA A 1 99 ? 2.260 -1.090 -10.178 1.00 96.38 99 ALA A O 1
ATOM 789 N N . LEU A 1 100 ? 0.435 -2.380 -10.582 1.00 97.25 100 LEU A N 1
ATOM 790 C CA . LEU A 1 100 ? 0.383 -3.100 -9.325 1.00 97.25 100 LEU A CA 1
ATOM 791 C C . LEU A 1 100 ? 0.588 -4.602 -9.579 1.00 97.25 100 LEU A C 1
ATOM 793 O O . LEU A 1 100 ? 0.159 -5.113 -10.615 1.00 97.25 100 LEU A O 1
ATOM 797 N N . PRO A 1 101 ? 1.261 -5.306 -8.655 1.00 97.12 101 PRO A N 1
ATOM 798 C CA . PRO A 1 101 ? 1.277 -6.761 -8.656 1.00 97.12 101 PRO A CA 1
ATOM 799 C C . PRO A 1 101 ? -0.138 -7.283 -8.396 1.00 97.12 101 PRO A C 1
ATOM 801 O O . PRO A 1 101 ? -0.925 -6.643 -7.696 1.00 97.12 101 PRO A O 1
ATOM 804 N N . SER A 1 102 ? -0.434 -8.472 -8.892 1.00 95.50 102 SER A N 1
ATOM 805 C CA . SER A 1 102 ? -1.680 -9.199 -8.657 1.00 95.50 102 SER A CA 1
ATOM 806 C C . SER A 1 102 ? -1.960 -9.356 -7.146 1.00 95.50 102 SER A C 1
ATOM 808 O O . SER A 1 102 ? -3.088 -9.187 -6.688 1.00 95.50 102 SER A O 1
ATOM 810 N N . PHE A 1 103 ? -0.915 -9.519 -6.322 1.00 95.75 103 PHE A N 1
ATOM 811 C CA . PHE A 1 103 ? -1.059 -9.637 -4.865 1.00 95.75 103 PHE A CA 1
ATOM 812 C C . PHE A 1 103 ? -1.571 -8.346 -4.194 1.00 95.75 103 PHE A C 1
ATOM 814 O O . PHE A 1 103 ? -2.125 -8.381 -3.095 1.00 95.75 103 PHE A O 1
ATOM 821 N N . ALA A 1 104 ? -1.443 -7.186 -4.852 1.00 96.06 104 ALA A N 1
ATOM 822 C CA . ALA A 1 104 ? -2.016 -5.947 -4.333 1.00 96.06 104 ALA A CA 1
ATOM 823 C C . ALA A 1 104 ? -3.545 -6.004 -4.262 1.00 96.06 104 ALA A C 1
ATOM 825 O O . ALA A 1 104 ? -4.120 -5.413 -3.349 1.00 96.06 104 ALA A O 1
ATOM 826 N N . GLU A 1 105 ? -4.193 -6.735 -5.173 1.00 95.12 105 GLU A N 1
ATOM 827 C CA . GLU A 1 105 ? -5.634 -6.977 -5.129 1.00 95.12 105 GLU A CA 1
ATOM 828 C C . GLU A 1 105 ? -6.021 -7.620 -3.791 1.00 95.12 105 GLU A C 1
ATOM 830 O O . GLU A 1 105 ? -6.858 -7.090 -3.058 1.00 95.12 105 GLU A O 1
ATOM 835 N N . VAL A 1 106 ? -5.324 -8.699 -3.424 1.00 94.62 106 VAL A N 1
ATOM 836 C CA . VAL A 1 106 ? -5.545 -9.455 -2.184 1.00 94.62 106 VAL A CA 1
ATOM 837 C C . VAL A 1 106 ? -5.391 -8.549 -0.967 1.00 94.62 106 VAL A C 1
ATOM 839 O O . VAL A 1 106 ? -6.313 -8.433 -0.157 1.00 94.62 106 VAL A O 1
ATOM 842 N N . VAL A 1 107 ? -4.263 -7.840 -0.865 1.00 96.50 107 VAL A N 1
ATOM 843 C CA . VAL A 1 107 ? -3.972 -6.949 0.268 1.00 96.50 107 VAL A CA 1
ATOM 844 C C . VAL A 1 107 ? -5.039 -5.862 0.417 1.00 96.50 107 VAL A C 1
ATOM 846 O O . VAL A 1 107 ? -5.485 -5.570 1.529 1.00 96.50 107 VAL A O 1
ATOM 849 N N . LEU A 1 108 ? -5.482 -5.259 -0.688 1.00 96.00 108 LEU A N 1
ATOM 850 C CA . LEU A 1 108 ? -6.466 -4.177 -0.659 1.00 96.00 108 LEU A CA 1
ATOM 851 C C . LEU A 1 108 ? -7.883 -4.673 -0.367 1.00 96.00 108 LEU A C 1
ATOM 853 O O . LEU A 1 108 ? -8.627 -4.001 0.354 1.00 96.00 108 LEU A O 1
ATOM 857 N N . VAL A 1 109 ? -8.254 -5.856 -0.856 1.00 95.06 109 VAL A N 1
ATOM 858 C CA . VAL A 1 109 ? -9.519 -6.513 -0.503 1.00 95.06 109 VAL A CA 1
ATOM 859 C C . VAL A 1 109 ? -9.536 -6.867 0.985 1.00 95.06 109 VAL A C 1
ATOM 861 O O . VAL A 1 109 ? -10.508 -6.547 1.677 1.00 95.06 109 VAL A O 1
ATOM 864 N N . MET A 1 110 ? -8.451 -7.444 1.512 1.00 96.75 110 MET A N 1
ATOM 865 C CA . MET A 1 110 ? -8.309 -7.738 2.943 1.00 96.75 110 MET A CA 1
ATOM 866 C C . MET A 1 110 ? -8.371 -6.465 3.790 1.00 96.75 110 MET A C 1
ATOM 868 O O . MET A 1 110 ? -9.079 -6.430 4.797 1.00 96.75 110 MET A O 1
ATOM 872 N N . PHE A 1 111 ? -7.716 -5.386 3.356 1.00 97.81 111 PHE A N 1
ATOM 873 C CA . PHE A 1 111 ? -7.781 -4.098 4.042 1.00 97.81 111 PHE A CA 1
ATOM 874 C C . PHE A 1 111 ? -9.195 -3.498 4.030 1.00 97.81 111 PHE A C 1
ATOM 876 O O . PHE A 1 111 ? -9.677 -3.022 5.056 1.00 97.81 111 PHE A O 1
ATOM 883 N N . SER A 1 112 ? -9.907 -3.573 2.904 1.00 96.44 112 SER A N 1
ATOM 884 C CA . SER A 1 112 ? -11.308 -3.140 2.806 1.00 96.44 112 SER A CA 1
ATOM 885 C C . SER A 1 112 ? -12.224 -3.946 3.737 1.00 96.44 112 SER A C 1
ATOM 887 O O . SER A 1 112 ? -13.080 -3.378 4.422 1.00 96.44 112 SER A O 1
ATOM 889 N N . ARG A 1 113 ? -12.012 -5.266 3.829 1.00 97.25 113 ARG A N 1
ATOM 890 C CA . ARG A 1 113 ? -12.711 -6.148 4.778 1.00 97.25 113 ARG A CA 1
ATOM 891 C C . ARG A 1 113 ? -12.423 -5.752 6.228 1.00 97.25 113 ARG A C 1
ATOM 893 O O . ARG A 1 113 ? -13.364 -5.618 7.009 1.00 97.25 113 ARG A O 1
ATOM 900 N N . HIS A 1 114 ? -11.159 -5.496 6.557 1.00 98.31 114 HIS A N 1
ATOM 901 C CA . HIS A 1 114 ? -10.742 -5.002 7.871 1.00 98.31 114 HIS A CA 1
ATOM 902 C C . HIS A 1 114 ? -11.424 -3.680 8.233 1.00 98.31 114 HIS A C 1
ATOM 904 O O . HIS A 1 114 ? -11.969 -3.541 9.323 1.00 98.31 114 HIS A O 1
ATOM 910 N N . LEU A 1 115 ? -11.498 -2.720 7.306 1.00 98.00 115 LEU A N 1
ATOM 911 C CA . LEU A 1 115 ? -12.202 -1.458 7.555 1.00 98.00 115 LEU A CA 1
ATOM 912 C C . LEU A 1 115 ? -13.690 -1.672 7.888 1.00 98.00 115 LEU A C 1
ATOM 914 O O . LEU A 1 115 ? -14.213 -0.979 8.757 1.00 98.00 115 LEU A O 1
ATOM 918 N N . ARG A 1 116 ? -14.369 -2.653 7.276 1.00 97.75 116 ARG A N 1
ATOM 919 C CA . ARG A 1 116 ? -15.761 -3.009 7.634 1.00 97.75 116 ARG A CA 1
ATOM 920 C C . ARG A 1 116 ? -15.871 -3.608 9.041 1.00 97.75 116 ARG A C 1
ATOM 922 O O . ARG A 1 116 ? -16.809 -3.289 9.775 1.00 97.75 116 ARG A O 1
ATOM 929 N N . GLN A 1 117 ? -14.918 -4.454 9.429 1.00 97.94 117 GLN A N 1
ATOM 930 C CA . GLN A 1 117 ? -14.837 -4.992 10.793 1.00 97.94 117 GLN A CA 1
ATOM 931 C C . GLN A 1 117 ? -14.595 -3.864 11.803 1.00 97.94 117 GLN A C 1
ATOM 933 O O . GLN A 1 117 ? -15.274 -3.788 12.827 1.00 97.94 117 GLN A O 1
ATOM 938 N N . LEU A 1 118 ? -13.701 -2.931 11.473 1.00 98.31 118 LEU A N 1
ATOM 939 C CA . LEU A 1 118 ? -13.397 -1.770 12.297 1.00 98.31 118 LEU A CA 1
ATOM 940 C C . LEU A 1 118 ? -14.607 -0.844 12.477 1.00 98.31 118 LEU A C 1
ATOM 942 O O . LEU A 1 118 ? -14.848 -0.392 13.592 1.00 98.31 118 LEU A O 1
ATOM 946 N N . VAL A 1 119 ? -15.393 -0.597 11.421 1.00 98.06 119 VAL A N 1
ATOM 947 C CA . VAL A 1 119 ? -16.669 0.142 11.514 1.00 98.06 119 VAL A CA 1
ATOM 948 C C . VAL A 1 119 ? -17.582 -0.501 12.557 1.00 98.06 119 VAL A C 1
ATOM 950 O O . VAL A 1 119 ? -18.079 0.191 13.444 1.00 98.06 119 VAL A O 1
ATOM 953 N N . SER A 1 120 ? -17.755 -1.823 12.485 1.00 97.56 120 SER A N 1
ATOM 954 C CA . SER A 1 120 ? -18.623 -2.568 13.404 1.00 97.56 120 SER A CA 1
ATOM 955 C C . SER A 1 120 ? -18.116 -2.502 14.849 1.00 97.56 120 SER A C 1
ATOM 957 O O . SER A 1 120 ? -18.896 -2.269 15.769 1.00 97.56 120 SER A O 1
ATOM 959 N N . ALA A 1 121 ? -16.804 -2.645 15.058 1.00 97.81 121 ALA A N 1
ATOM 960 C CA . ALA A 1 121 ? -16.197 -2.580 16.385 1.00 97.81 121 ALA A CA 1
ATOM 961 C C . ALA A 1 121 ? -16.271 -1.177 17.005 1.00 97.81 121 ALA A C 1
ATOM 963 O O . ALA A 1 121 ? -16.613 -1.043 18.179 1.00 97.81 121 ALA A O 1
ATOM 964 N N . LEU A 1 122 ? -16.012 -0.123 16.226 1.00 97.69 122 LEU A N 1
ATOM 965 C CA . LEU A 1 122 ? -16.118 1.264 16.691 1.00 97.69 122 LEU A CA 1
ATOM 966 C C . LEU A 1 122 ? -17.562 1.660 17.015 1.00 97.69 122 LEU A C 1
ATOM 968 O O . LEU A 1 122 ? -17.781 2.437 17.942 1.00 97.69 122 LEU A O 1
ATOM 972 N N . ALA A 1 123 ? -18.532 1.129 16.267 1.00 97.56 123 ALA A N 1
ATOM 973 C CA . ALA A 1 123 ? -19.953 1.392 16.477 1.00 97.56 123 ALA A CA 1
ATOM 974 C C . ALA A 1 123 ? -20.588 0.552 17.598 1.00 97.56 123 ALA A C 1
ATOM 976 O O . ALA A 1 123 ? -21.741 0.793 17.954 1.00 97.56 123 ALA A O 1
ATOM 977 N N . SER A 1 124 ? -19.863 -0.426 18.147 1.00 97.00 124 SER A N 1
ATOM 978 C CA . SER A 1 124 ? -20.351 -1.256 19.250 1.00 97.00 124 SER A CA 1
ATOM 979 C C . SER A 1 124 ? -20.609 -0.434 20.518 1.00 97.00 124 SER A C 1
ATOM 981 O O . SER A 1 124 ? -19.985 0.605 20.734 1.00 97.00 124 SER A O 1
ATOM 983 N N . GLU A 1 125 ? -21.494 -0.920 21.393 1.00 93.50 125 GLU A N 1
ATOM 984 C CA . GLU A 1 125 ? -21.850 -0.238 22.648 1.00 93.50 125 GLU A CA 1
ATOM 985 C C . GLU A 1 125 ? -20.648 0.004 23.574 1.00 93.50 125 GLU A C 1
ATOM 987 O O . GLU A 1 125 ? -20.631 0.985 24.314 1.00 93.50 125 GLU A O 1
ATOM 992 N N . SER A 1 126 ? -19.629 -0.860 23.527 1.00 93.25 126 SER A N 1
ATOM 993 C CA . SER A 1 126 ? -18.440 -0.740 24.376 1.00 93.25 126 SER A CA 1
ATOM 994 C C . SER A 1 126 ? -17.511 0.401 23.958 1.00 93.25 126 SER A C 1
ATOM 996 O O . SER A 1 126 ? -16.801 0.943 24.804 1.00 93.25 126 SER A O 1
ATOM 998 N N . VAL A 1 127 ? -17.505 0.772 22.673 1.00 95.38 127 VAL A N 1
ATOM 999 C CA . VAL A 1 127 ? -16.631 1.824 22.129 1.00 95.38 127 VAL A CA 1
ATOM 1000 C C . VAL A 1 127 ? -17.408 3.103 21.824 1.00 95.38 127 VAL A C 1
ATOM 1002 O O . VAL A 1 127 ? -16.938 4.192 22.146 1.00 95.38 127 VAL A O 1
ATOM 1005 N N . GLY A 1 128 ? -18.586 2.991 21.205 1.00 95.38 128 GLY A N 1
ATOM 1006 C CA . GLY A 1 128 ? -19.518 4.097 20.983 1.00 95.38 128 GLY A CA 1
ATOM 1007 C C . GLY A 1 128 ? -19.032 5.207 20.042 1.00 95.38 128 GLY A C 1
ATOM 1008 O O . GLY A 1 128 ? -19.593 6.302 20.053 1.00 95.38 128 GLY A O 1
ATOM 1009 N N . ASN A 1 129 ? -18.011 4.971 19.211 1.00 96.75 129 ASN A N 1
ATOM 1010 C CA . ASN A 1 129 ? -17.455 5.980 18.303 1.00 96.75 129 ASN A CA 1
ATOM 1011 C C . ASN A 1 129 ? -18.166 5.980 16.936 1.00 96.75 129 ASN A C 1
ATOM 1013 O O . ASN A 1 129 ? -17.583 5.669 15.891 1.00 96.75 129 ASN A O 1
ATOM 1017 N N . LEU A 1 130 ? -19.452 6.340 16.956 1.00 97.00 130 LEU A N 1
ATOM 1018 C CA . LEU A 1 130 ? -20.319 6.352 15.772 1.00 97.00 130 LEU A CA 1
ATOM 1019 C C . LEU A 1 130 ? -19.843 7.329 14.687 1.00 97.00 130 LEU A C 1
ATOM 1021 O O . LEU A 1 130 ? -19.983 7.048 13.498 1.00 97.00 130 LEU A O 1
ATOM 1025 N N . GLU A 1 131 ? -19.257 8.464 15.077 1.00 95.94 131 GLU A N 1
ATOM 1026 C CA . GLU A 1 131 ? -18.774 9.473 14.130 1.00 95.94 131 GLU A CA 1
ATOM 1027 C C . GLU A 1 131 ? -17.623 8.930 13.273 1.00 95.94 131 GLU A C 1
ATOM 1029 O O . GLU A 1 131 ? -17.627 9.078 12.047 1.00 95.94 131 GLU A O 1
ATOM 1034 N N . LEU A 1 132 ? -16.632 8.284 13.898 1.00 96.75 132 LEU A N 1
ATOM 1035 C CA . LEU A 1 132 ? -15.520 7.699 13.158 1.00 96.75 132 LEU A CA 1
ATOM 1036 C C . LEU A 1 132 ? -15.977 6.500 12.321 1.00 96.75 132 LEU A C 1
ATOM 1038 O O . LEU A 1 132 ? -15.565 6.384 11.167 1.00 96.75 132 LEU A O 1
ATOM 1042 N N . ALA A 1 133 ? -16.861 5.657 12.861 1.00 97.00 133 ALA A N 1
ATOM 1043 C CA . ALA A 1 133 ? -17.449 4.546 12.118 1.00 97.00 133 ALA A CA 1
ATOM 1044 C C . ALA A 1 133 ? -18.142 5.032 10.830 1.00 97.00 133 ALA A C 1
ATOM 1046 O O . ALA A 1 133 ? -17.874 4.503 9.751 1.00 97.00 133 ALA A O 1
ATOM 1047 N N . ALA A 1 134 ? -18.944 6.101 10.905 1.00 94.62 134 ALA A N 1
ATOM 1048 C CA . ALA A 1 134 ? -19.588 6.699 9.737 1.00 94.62 134 ALA A CA 1
ATOM 1049 C C . ALA A 1 134 ? -18.570 7.236 8.716 1.00 94.62 134 ALA A C 1
ATOM 1051 O O . ALA A 1 134 ? -18.703 6.980 7.519 1.00 94.62 134 ALA A O 1
ATOM 1052 N N . LYS A 1 135 ? -17.512 7.924 9.172 1.00 94.69 135 LYS A N 1
ATOM 1053 C CA . LYS A 1 135 ? -16.438 8.420 8.289 1.00 94.69 135 LYS A CA 1
ATOM 1054 C C . LYS A 1 135 ? -15.719 7.286 7.557 1.00 94.69 135 LYS A C 1
ATOM 1056 O O . LYS A 1 135 ? -15.436 7.428 6.373 1.00 94.69 135 LYS A O 1
ATOM 1061 N N . ILE A 1 136 ? -15.437 6.169 8.232 1.00 95.50 136 ILE A N 1
ATOM 1062 C CA . ILE A 1 136 ? -14.790 4.999 7.616 1.00 95.50 136 ILE A CA 1
ATOM 1063 C C . ILE A 1 136 ? -15.736 4.323 6.622 1.00 95.50 136 ILE A C 1
ATOM 1065 O O . ILE A 1 136 ? -15.318 4.008 5.512 1.00 95.50 136 ILE A O 1
ATOM 1069 N N . GLN A 1 137 ? -17.010 4.146 6.980 1.00 94.12 137 GLN A N 1
ATOM 1070 C CA . GLN A 1 137 ? -18.014 3.579 6.079 1.00 94.12 137 GLN A CA 1
ATOM 1071 C C . GLN A 1 137 ? -18.104 4.372 4.773 1.00 94.12 137 GLN A C 1
ATOM 1073 O O . GLN A 1 137 ? -18.206 3.796 3.692 1.00 94.12 137 GLN A O 1
ATOM 1078 N N . ALA A 1 138 ? -18.010 5.693 4.874 1.00 91.56 138 ALA A N 1
ATOM 1079 C CA . ALA A 1 138 ? -18.058 6.582 3.734 1.00 91.56 138 ALA A CA 1
ATOM 1080 C C . ALA A 1 138 ? -16.781 6.465 2.854 1.00 91.56 138 ALA A C 1
ATOM 1082 O O . ALA A 1 138 ? -16.856 6.607 1.641 1.00 91.56 138 ALA A O 1
ATOM 1083 N N . LEU A 1 139 ? -15.613 6.099 3.407 1.00 91.06 139 LEU A N 1
ATOM 1084 C CA . LEU A 1 139 ? -14.415 5.788 2.600 1.00 91.06 139 LEU A CA 1
ATOM 1085 C C . LEU A 1 139 ? -14.555 4.519 1.753 1.00 91.06 139 LEU A C 1
ATOM 1087 O O . LEU A 1 139 ? -13.814 4.343 0.783 1.00 91.06 139 LEU A O 1
ATOM 1091 N N . LEU A 1 140 ? -15.458 3.617 2.140 1.00 90.38 140 LEU A N 1
ATOM 1092 C CA . LEU A 1 140 ? -15.715 2.372 1.421 1.00 90.38 140 LEU A CA 1
ATOM 1093 C C . LEU A 1 140 ? -16.646 2.575 0.221 1.00 90.38 140 LEU A C 1
ATOM 1095 O O . LEU A 1 140 ? -16.681 1.720 -0.663 1.00 90.38 140 LEU A O 1
ATOM 1099 N N . THR A 1 141 ? -17.374 3.693 0.164 1.00 81.69 141 THR A N 1
ATOM 1100 C CA . THR A 1 141 ? -18.175 4.083 -0.995 1.00 81.69 141 THR A CA 1
ATOM 1101 C C . THR A 1 141 ? -17.333 5.039 -1.842 1.00 81.69 141 THR A C 1
ATOM 1103 O O . THR A 1 141 ? -16.914 6.103 -1.393 1.00 81.69 141 THR A O 1
ATOM 1106 N N . ARG A 1 142 ? -17.022 4.682 -3.095 1.00 77.06 142 ARG A N 1
ATOM 1107 C CA . ARG A 1 142 ? -16.196 5.506 -4.015 1.00 77.06 142 ARG A CA 1
ATOM 1108 C C . ARG A 1 142 ? -16.853 6.848 -4.420 1.00 77.06 142 ARG A C 1
ATOM 1110 O O . ARG A 1 142 ? -16.423 7.482 -5.377 1.00 77.06 142 ARG A O 1
ATOM 1117 N N . GLU A 1 143 ? -17.896 7.266 -3.710 1.00 79.50 143 GLU A N 1
ATOM 1118 C CA . GLU A 1 143 ? -18.859 8.302 -4.091 1.00 79.50 143 GLU A CA 1
ATOM 1119 C C . GLU A 1 143 ? -18.545 9.684 -3.512 1.00 79.50 143 GLU A C 1
ATOM 1121 O O . GLU A 1 143 ? -18.979 10.689 -4.064 1.00 79.50 143 GLU A O 1
ATOM 1126 N N . ILE A 1 144 ? -17.782 9.761 -2.420 1.00 79.06 144 ILE A N 1
ATOM 1127 C CA . ILE A 1 144 ? -17.376 11.042 -1.821 1.00 79.06 144 ILE A CA 1
ATOM 1128 C C . ILE A 1 144 ? -16.540 11.827 -2.849 1.00 79.06 144 ILE A C 1
ATOM 1130 O O . ILE A 1 144 ? -15.813 11.209 -3.619 1.00 79.06 144 ILE A O 1
ATOM 1134 N N . SER A 1 145 ? -16.547 13.166 -2.870 1.00 81.00 145 SER A N 1
ATOM 1135 C CA . SER A 1 145 ? -15.610 14.018 -3.649 1.00 81.00 145 SER A CA 1
ATOM 1136 C C . SER A 1 145 ? -14.297 14.313 -2.896 1.00 81.00 145 SER A C 1
ATOM 1138 O O . SER A 1 145 ? -14.197 14.047 -1.698 1.00 81.00 145 SER A O 1
ATOM 1140 N N . ARG A 1 146 ? -13.231 14.785 -3.567 1.00 80.12 146 ARG A N 1
ATOM 1141 C CA . ARG A 1 146 ? -11.907 14.962 -2.920 1.00 80.12 146 ARG A CA 1
ATOM 1142 C C . ARG A 1 146 ? -12.004 15.969 -1.773 1.00 80.12 146 ARG A C 1
ATOM 1144 O O . ARG A 1 146 ? -11.347 15.808 -0.749 1.00 80.12 146 ARG A O 1
ATOM 1151 N N . GLU A 1 147 ? -12.847 16.970 -1.965 1.00 82.75 147 GLU A N 1
ATOM 1152 C CA . GLU A 1 147 ? -13.153 18.069 -1.063 1.00 82.75 147 GLU A CA 1
ATOM 1153 C C . GLU A 1 147 ? -13.971 17.601 0.151 1.00 82.75 147 GLU A C 1
ATOM 1155 O O . GLU A 1 147 ? -13.791 18.117 1.252 1.00 82.75 147 GLU A O 1
ATOM 1160 N N . GLU A 1 148 ? -14.822 16.590 -0.030 1.00 83.25 148 GLU A N 1
ATOM 1161 C CA . GLU A 1 148 ? -15.650 16.000 1.030 1.00 83.25 148 GLU A CA 1
ATOM 1162 C C . GLU A 1 148 ? -14.918 14.913 1.836 1.00 83.25 148 GLU A C 1
ATOM 1164 O O . GLU A 1 148 ? -15.374 14.514 2.910 1.00 83.25 148 GLU A O 1
ATOM 1169 N N . GLN A 1 149 ? -13.771 14.416 1.357 1.00 84.94 149 GLN A N 1
ATOM 1170 C CA . GLN A 1 149 ? -13.021 13.378 2.058 1.00 84.94 149 GLN A CA 1
ATOM 1171 C C . GLN A 1 149 ? -12.219 13.951 3.236 1.00 84.94 149 GLN A C 1
ATOM 1173 O O . GLN A 1 149 ? -11.068 14.365 3.109 1.00 84.94 149 GLN A O 1
ATOM 1178 N N . ILE A 1 150 ? -12.823 13.896 4.421 1.00 86.19 150 ILE A N 1
ATOM 1179 C CA . ILE A 1 150 ? -12.229 14.392 5.672 1.00 86.19 150 ILE A CA 1
ATOM 1180 C C . ILE A 1 150 ? -11.158 13.431 6.227 1.00 86.19 150 ILE A C 1
ATOM 1182 O O . ILE A 1 150 ? -10.176 13.869 6.831 1.00 86.19 150 ILE A O 1
ATOM 1186 N N . LEU A 1 151 ? -11.334 12.118 6.033 1.00 92.06 151 LEU A N 1
ATOM 1187 C CA . LEU A 1 151 ? -10.456 11.071 6.565 1.00 92.06 151 LEU A CA 1
ATOM 1188 C C . LEU A 1 151 ? -9.530 10.524 5.457 1.00 92.06 151 LEU A C 1
ATOM 1190 O O . LEU A 1 151 ? -10.019 10.113 4.406 1.00 92.06 151 LEU A O 1
ATOM 1194 N N . PRO A 1 152 ? -8.195 10.493 5.633 1.00 92.50 152 PRO A N 1
ATOM 1195 C CA . PRO A 1 152 ? -7.315 9.789 4.701 1.00 92.50 152 PRO A CA 1
ATOM 1196 C C . PRO A 1 152 ? -7.641 8.292 4.672 1.00 92.50 152 PRO A C 1
ATOM 1198 O O . PRO A 1 152 ? -7.939 7.726 5.719 1.00 92.50 152 PRO A O 1
ATOM 1201 N N . TYR A 1 153 ? -7.519 7.642 3.510 1.00 94.38 153 TYR A N 1
ATOM 1202 C CA . TYR A 1 153 ? -7.782 6.200 3.398 1.00 94.38 153 TYR A CA 1
ATOM 1203 C C . TYR A 1 153 ? -6.922 5.362 4.357 1.00 94.38 153 TYR A C 1
ATOM 1205 O O . TYR A 1 153 ? -7.413 4.438 4.997 1.00 94.38 153 TYR A O 1
ATOM 1213 N N . PHE A 1 154 ? -5.657 5.756 4.521 1.00 95.81 154 PHE A N 1
ATOM 1214 C CA . PHE A 1 154 ? -4.762 5.224 5.543 1.00 95.81 154 PHE A CA 1
ATOM 1215 C C . PHE A 1 154 ? -4.635 6.216 6.702 1.00 95.81 154 PHE A C 1
ATOM 1217 O O . PHE A 1 154 ? -4.010 7.277 6.579 1.00 95.81 154 PHE A O 1
ATOM 1224 N N . PHE A 1 155 ? -5.223 5.860 7.838 1.00 96.56 155 PHE A N 1
ATOM 1225 C CA . PHE A 1 155 ? -5.174 6.603 9.095 1.00 96.56 155 PHE A CA 1
ATOM 1226 C C . PHE A 1 155 ? -4.734 5.670 10.225 1.00 96.56 155 PHE A C 1
ATOM 1228 O O . PHE A 1 155 ? -4.663 4.468 10.038 1.00 96.56 155 PHE A O 1
ATOM 1235 N N . LEU A 1 156 ? -4.387 6.226 11.380 1.00 97.44 156 LEU A N 1
ATOM 1236 C CA . LEU A 1 156 ? -4.082 5.456 12.584 1.00 97.44 156 LEU A CA 1
ATOM 1237 C C . LEU A 1 156 ? -5.099 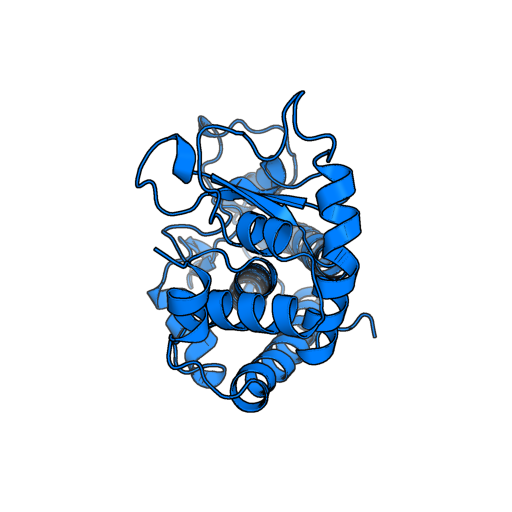5.796 13.671 1.00 97.44 156 LEU A C 1
ATOM 1239 O O . LEU A 1 156 ? -5.721 6.852 13.622 1.00 97.44 156 LEU A O 1
ATOM 1243 N N . LEU A 1 157 ? -5.225 4.956 14.686 1.00 97.94 157 LEU A N 1
ATOM 1244 C CA . LEU A 1 157 ? -5.973 5.230 15.906 1.00 97.94 157 LEU A CA 1
ATOM 1245 C C . LEU A 1 157 ? -5.020 5.637 17.030 1.00 97.94 157 LEU A C 1
ATOM 1247 O O . LEU A 1 157 ? -3.956 5.040 17.213 1.00 97.94 157 LEU A O 1
ATOM 1251 N N . ASN A 1 158 ? -5.396 6.659 17.796 1.00 96.44 158 ASN A N 1
ATOM 1252 C CA . ASN A 1 158 ? -4.737 6.964 19.066 1.00 96.44 158 ASN A CA 1
ATOM 1253 C C . ASN A 1 158 ? -5.328 6.128 20.219 1.00 96.44 158 ASN A C 1
ATOM 1255 O O . ASN A 1 158 ? -6.291 5.388 20.034 1.00 96.44 158 ASN A O 1
ATOM 1259 N N . GLY A 1 159 ? -4.780 6.281 21.430 1.00 93.69 159 GLY A N 1
ATOM 1260 C CA . GLY A 1 159 ? -5.248 5.555 22.623 1.00 93.69 159 GLY A CA 1
ATOM 1261 C C . GLY A 1 159 ? -6.681 5.878 23.071 1.00 93.69 159 GLY A C 1
ATOM 1262 O O . GLY A 1 159 ? -7.187 5.239 23.981 1.00 93.69 159 GLY A O 1
ATOM 1263 N N . SER A 1 160 ? -7.339 6.855 22.444 1.00 94.12 160 SER A N 1
ATOM 1264 C CA . SER A 1 160 ? -8.754 7.184 22.653 1.00 94.12 160 SER A CA 1
ATOM 1265 C C . SER A 1 160 ? -9.609 6.829 21.432 1.00 94.12 160 SER A C 1
ATOM 1267 O O . SER A 1 160 ? -10.686 7.388 21.259 1.00 94.12 160 SER A O 1
ATOM 1269 N N . HIS A 1 161 ? -9.105 5.963 20.548 1.00 94.62 161 HIS A N 1
ATOM 1270 C CA . HIS A 1 161 ? -9.771 5.504 19.325 1.00 94.62 161 HIS A CA 1
ATOM 1271 C C . HIS A 1 161 ? -10.182 6.630 18.362 1.00 94.62 161 HIS A C 1
ATOM 1273 O O . HIS A 1 161 ? -11.123 6.478 17.587 1.00 94.62 161 HIS A O 1
ATOM 1279 N N . HIS A 1 162 ? -9.469 7.758 18.372 1.00 95.56 162 HIS A N 1
ATOM 1280 C CA . HIS A 1 162 ? -9.640 8.804 17.368 1.00 95.56 162 HIS A CA 1
ATOM 1281 C C . HIS A 1 162 ? -8.665 8.607 16.215 1.00 95.56 162 HIS A C 1
ATOM 1283 O O . HIS A 1 162 ? -7.501 8.251 16.423 1.00 95.56 162 HIS A O 1
ATOM 1289 N N . ALA A 1 163 ? -9.130 8.919 15.006 1.00 96.81 163 ALA A N 1
ATOM 1290 C CA . ALA A 1 163 ? -8.285 8.915 13.829 1.00 96.81 163 ALA A CA 1
ATOM 1291 C C . ALA A 1 163 ? -7.199 9.994 13.921 1.00 96.81 163 ALA A C 1
ATOM 1293 O O . ALA A 1 163 ? -7.469 11.180 14.116 1.00 96.81 163 ALA A O 1
ATOM 1294 N N . VAL A 1 164 ? -5.958 9.578 13.711 1.00 95.38 164 VAL A N 1
ATOM 1295 C CA . VAL A 1 164 ? -4.793 10.436 13.563 1.00 95.38 164 VAL A CA 1
ATOM 1296 C C . VAL A 1 164 ? -4.116 10.154 12.232 1.00 95.38 164 VAL A C 1
ATOM 1298 O O . VAL A 1 164 ? -4.204 9.079 11.641 1.00 95.38 164 VAL A O 1
ATOM 1301 N N . LYS A 1 165 ? -3.431 11.170 11.728 1.00 91.94 165 LYS A N 1
ATOM 1302 C CA . LYS A 1 165 ? -2.774 11.121 10.429 1.00 91.94 165 LYS A CA 1
ATOM 1303 C C . LYS A 1 165 ? -1.575 10.174 10.447 1.00 91.94 165 LYS A C 1
ATOM 1305 O O . LYS A 1 165 ? -0.664 10.360 11.255 1.00 91.94 165 LYS A O 1
ATOM 1310 N N . LEU A 1 166 ? -1.507 9.265 9.472 1.00 92.56 166 LEU A N 1
ATOM 1311 C CA . LEU A 1 166 ? -0.273 8.541 9.180 1.00 92.56 166 LEU A CA 1
ATOM 1312 C C . LEU A 1 166 ? 0.782 9.529 8.666 1.00 92.56 166 LEU A C 1
ATOM 1314 O O . LEU A 1 166 ? 0.592 10.212 7.653 1.00 92.56 166 LEU A O 1
ATOM 1318 N N . ASN A 1 167 ? 1.892 9.626 9.391 1.00 90.19 167 ASN A N 1
ATOM 1319 C CA . ASN A 1 167 ? 3.013 10.497 9.067 1.00 90.19 167 ASN A CA 1
ATOM 1320 C C . ASN A 1 167 ? 4.332 9.710 9.080 1.00 90.19 167 ASN A C 1
ATOM 1322 O O . ASN A 1 167 ? 4.371 8.521 9.400 1.00 90.19 167 ASN A O 1
ATOM 1326 N N . ARG A 1 168 ? 5.427 10.380 8.709 1.00 88.19 168 ARG A N 1
ATOM 1327 C CA . ARG A 1 168 ? 6.739 9.737 8.580 1.00 88.19 168 ARG A CA 1
ATOM 1328 C C . ARG A 1 168 ? 7.258 9.179 9.905 1.00 88.19 168 ARG A C 1
ATOM 1330 O O . ARG A 1 168 ? 7.875 8.122 9.893 1.00 88.19 168 ARG A O 1
ATOM 1337 N N . GLU A 1 169 ? 7.028 9.872 11.014 1.00 89.94 169 GLU A N 1
ATOM 1338 C CA . GLU A 1 169 ? 7.498 9.425 12.329 1.00 89.94 169 GLU A CA 1
ATOM 1339 C C . GLU A 1 169 ? 6.701 8.215 12.821 1.00 89.94 169 GLU A C 1
ATOM 1341 O O . GLU A 1 169 ? 7.291 7.273 13.338 1.00 89.94 169 GLU A O 1
ATOM 1346 N N . ALA A 1 170 ? 5.391 8.178 12.565 1.00 91.56 170 ALA A N 1
ATOM 1347 C CA . ALA A 1 170 ? 4.567 7.008 12.851 1.00 91.56 170 ALA A CA 1
ATOM 1348 C C . ALA A 1 170 ? 5.014 5.779 12.040 1.00 91.56 170 ALA A C 1
ATOM 1350 O O . ALA A 1 170 ? 5.191 4.709 12.615 1.00 91.56 170 ALA A O 1
ATOM 1351 N N . MET A 1 171 ? 5.289 5.949 10.739 1.00 91.31 171 MET A N 1
ATOM 1352 C CA . MET A 1 171 ? 5.860 4.874 9.916 1.00 91.31 171 MET A CA 1
ATOM 1353 C C . MET A 1 171 ? 7.215 4.409 10.434 1.00 91.31 171 MET A C 1
ATOM 1355 O O . MET A 1 171 ? 7.439 3.213 10.549 1.00 91.31 171 MET A O 1
ATOM 1359 N N . LYS A 1 172 ? 8.131 5.331 10.760 1.00 89.94 172 LYS A N 1
ATOM 1360 C CA . LYS A 1 172 ? 9.434 4.953 11.322 1.00 89.94 172 LYS A CA 1
ATOM 1361 C C . LYS A 1 172 ? 9.262 4.153 12.605 1.00 89.94 172 LYS A C 1
ATOM 1363 O O . LYS A 1 172 ? 9.889 3.115 12.731 1.00 89.94 172 LYS A O 1
ATOM 1368 N N . LYS A 1 173 ? 8.406 4.614 13.521 1.00 90.94 173 LYS A N 1
ATOM 1369 C CA . LYS A 1 173 ? 8.154 3.935 14.792 1.00 90.94 173 LYS A CA 1
ATOM 1370 C C . LYS A 1 173 ? 7.609 2.523 14.578 1.00 90.94 173 LYS A C 1
ATOM 1372 O O . LYS A 1 173 ? 8.144 1.598 15.168 1.00 90.94 173 LYS A O 1
ATOM 1377 N N . GLY A 1 174 ? 6.587 2.355 13.736 1.00 89.94 174 GLY A N 1
ATOM 1378 C CA . GLY A 1 174 ? 6.006 1.030 13.488 1.00 89.94 174 GLY A CA 1
ATOM 1379 C C . GLY A 1 174 ? 6.907 0.090 12.690 1.00 89.94 174 GLY A C 1
ATOM 1380 O O . GLY A 1 174 ? 6.724 -1.114 12.751 1.00 89.94 174 GLY A O 1
ATOM 1381 N N . LEU A 1 175 ? 7.893 0.626 11.969 1.00 89.44 175 LEU A N 1
ATOM 1382 C CA . LEU A 1 175 ? 8.852 -0.163 11.198 1.00 89.44 175 LEU A CA 1
ATOM 1383 C C . LEU A 1 175 ? 10.212 -0.330 11.883 1.00 89.44 175 LEU A C 1
ATOM 1385 O O . LEU A 1 175 ? 11.103 -0.921 11.280 1.00 89.44 175 LEU A O 1
ATOM 1389 N N . ALA A 1 176 ? 10.404 0.202 13.094 1.00 86.25 176 ALA A N 1
ATOM 1390 C CA . ALA A 1 176 ? 11.718 0.293 13.734 1.00 86.25 176 ALA A CA 1
ATOM 1391 C C . ALA A 1 176 ? 12.399 -1.070 13.925 1.00 86.25 176 ALA A C 1
ATOM 1393 O O . ALA A 1 176 ? 13.618 -1.160 13.823 1.00 86.25 176 ALA A O 1
ATOM 1394 N N . GLU A 1 177 ? 11.611 -2.117 14.161 1.00 82.88 177 GLU A N 1
ATOM 1395 C CA . GLU A 1 177 ? 12.101 -3.487 14.345 1.00 82.88 177 GLU A CA 1
ATOM 1396 C C . GLU A 1 177 ? 12.279 -4.240 13.019 1.00 82.88 177 GLU A C 1
ATOM 1398 O O . GLU A 1 177 ? 13.016 -5.219 12.962 1.00 82.88 177 GLU A O 1
ATOM 1403 N N . LEU A 1 178 ? 11.632 -3.772 11.946 1.00 81.81 178 LEU A N 1
ATOM 1404 C CA . LEU A 1 178 ? 11.643 -4.432 10.641 1.00 81.81 178 LEU A CA 1
ATOM 1405 C C . LEU A 1 178 ? 12.737 -3.877 9.738 1.00 81.81 178 LEU A C 1
ATOM 1407 O O . LEU A 1 178 ? 13.495 -4.629 9.144 1.00 81.81 178 LEU A O 1
ATOM 1411 N N . ILE A 1 179 ? 12.837 -2.557 9.598 1.00 79.31 179 ILE A N 1
ATOM 1412 C CA . ILE A 1 179 ? 13.774 -1.950 8.656 1.00 79.31 179 ILE A CA 1
ATOM 1413 C C . ILE A 1 179 ? 14.384 -0.684 9.241 1.00 79.31 179 ILE A C 1
ATOM 1415 O O . ILE A 1 179 ? 13.684 0.154 9.809 1.00 79.31 179 ILE A O 1
ATOM 1419 N N . ASP A 1 180 ? 15.692 -0.518 9.027 1.00 69.25 180 ASP A N 1
ATOM 1420 C CA . ASP A 1 180 ? 16.509 0.636 9.430 1.00 69.25 180 ASP A CA 1
ATOM 1421 C C . ASP A 1 180 ? 16.108 1.922 8.673 1.00 69.25 180 ASP A C 1
ATOM 1423 O O . ASP A 1 180 ? 16.878 2.480 7.902 1.00 69.25 180 ASP A O 1
ATOM 1427 N N . HIS A 1 181 ? 14.847 2.348 8.799 1.00 64.00 181 HIS A N 1
ATOM 1428 C CA . HIS A 1 181 ? 14.225 3.608 8.365 1.00 64.00 181 HIS A CA 1
ATOM 1429 C C . HIS A 1 181 ? 14.528 4.104 6.934 1.00 64.00 181 HIS A C 1
ATOM 1431 O O . HIS A 1 181 ? 14.225 5.250 6.571 1.00 64.00 181 HIS A O 1
ATOM 1437 N N . ARG A 1 182 ? 15.080 3.248 6.075 1.00 75.56 182 ARG A N 1
ATOM 1438 C CA . ARG A 1 182 ? 15.566 3.561 4.731 1.00 75.56 182 ARG A CA 1
ATOM 1439 C C . ARG A 1 182 ? 14.449 3.490 3.689 1.00 75.56 182 ARG A C 1
ATOM 1441 O O . ARG A 1 182 ? 14.612 2.921 2.619 1.00 75.56 182 ARG A O 1
ATOM 1448 N N . LEU A 1 183 ? 13.339 4.193 3.932 1.00 80.94 183 LEU A N 1
ATOM 1449 C CA . LEU A 1 183 ? 12.200 4.299 2.994 1.00 80.94 183 LEU A CA 1
ATOM 1450 C C . LEU A 1 183 ? 12.599 4.783 1.582 1.00 80.94 183 LEU A C 1
ATOM 1452 O O . LEU A 1 183 ? 11.844 4.653 0.624 1.00 80.94 183 LEU A O 1
ATOM 1456 N N . LYS A 1 184 ? 13.777 5.403 1.445 1.00 84.19 184 LYS A N 1
ATOM 1457 C CA . LYS A 1 184 ? 14.326 5.853 0.161 1.00 84.19 184 LYS A CA 1
ATOM 1458 C C . LYS A 1 184 ? 14.844 4.706 -0.714 1.00 84.19 184 LYS A C 1
ATOM 1460 O O . LYS A 1 184 ? 14.982 4.936 -1.910 1.00 84.19 184 LYS A O 1
ATOM 1465 N N . GLU A 1 185 ? 15.119 3.532 -0.143 1.00 87.88 185 GLU A N 1
ATOM 1466 C CA . GLU A 1 185 ? 15.668 2.358 -0.840 1.00 87.88 185 GLU A CA 1
ATOM 1467 C C . GLU A 1 185 ? 14.621 1.635 -1.689 1.00 87.88 185 GLU A C 1
ATOM 1469 O O . GLU A 1 185 ? 14.965 1.064 -2.715 1.00 87.88 185 GLU A O 1
ATOM 1474 N N . PHE A 1 186 ? 13.339 1.727 -1.330 1.00 91.38 186 PHE A N 1
ATOM 1475 C CA . PHE A 1 186 ? 12.257 0.973 -1.977 1.00 91.38 186 PHE A CA 1
ATOM 1476 C C . PHE A 1 186 ? 12.202 1.194 -3.487 1.00 91.38 186 PHE A C 1
ATOM 1478 O O . PHE A 1 186 ? 12.214 0.258 -4.280 1.00 91.38 186 PHE A O 1
ATOM 1485 N N . ARG A 1 187 ? 12.221 2.462 -3.905 1.00 91.88 187 ARG A N 1
ATOM 1486 C CA . ARG A 1 187 ? 12.156 2.825 -5.321 1.00 91.88 187 ARG A CA 1
ATOM 1487 C C . ARG A 1 187 ? 13.398 2.372 -6.111 1.00 91.88 187 ARG A C 1
ATOM 1489 O O . ARG A 1 187 ? 13.211 1.794 -7.180 1.00 91.88 187 ARG A O 1
ATOM 1496 N N . PRO A 1 188 ? 14.643 2.641 -5.666 1.00 92.00 188 PRO A N 1
ATOM 1497 C CA . PRO A 1 188 ? 15.835 2.065 -6.281 1.00 92.00 188 PRO A CA 1
ATOM 1498 C C . PRO A 1 188 ? 15.817 0.536 -6.363 1.00 92.00 188 PRO A C 1
ATOM 1500 O O . PRO A 1 188 ? 16.137 0.019 -7.428 1.00 92.00 188 PRO A O 1
ATOM 1503 N N . GLN A 1 189 ? 15.411 -0.167 -5.300 1.00 94.06 189 GLN A N 1
ATOM 1504 C CA . GLN A 1 189 ? 15.360 -1.634 -5.273 1.00 94.06 189 GLN A CA 1
ATOM 1505 C C . GLN A 1 189 ? 14.390 -2.175 -6.323 1.00 94.06 189 GLN A C 1
ATOM 1507 O O . GLN A 1 189 ? 14.800 -2.949 -7.186 1.00 94.06 189 GLN A O 1
ATOM 1512 N N . LEU A 1 190 ? 13.153 -1.669 -6.342 1.00 95.94 190 LEU A N 1
ATOM 1513 C CA . LEU A 1 190 ? 12.165 -2.011 -7.365 1.00 95.94 190 LEU A CA 1
ATOM 1514 C C . LEU A 1 190 ? 12.697 -1.728 -8.777 1.00 95.94 190 LEU A C 1
ATOM 1516 O O . LEU A 1 190 ? 12.627 -2.569 -9.667 1.00 95.94 190 LEU A O 1
ATOM 1520 N N . CYS A 1 191 ? 13.270 -0.543 -8.997 1.00 95.12 191 CYS A N 1
ATOM 1521 C CA . CYS A 1 191 ? 13.810 -0.167 -10.300 1.00 95.12 191 CYS A CA 1
ATOM 1522 C C . CYS A 1 191 ? 14.928 -1.109 -10.767 1.00 95.12 191 CYS A C 1
ATOM 1524 O O . CYS A 1 191 ? 14.954 -1.496 -11.935 1.00 95.12 191 CYS A O 1
ATOM 1526 N N . GLN A 1 192 ? 15.881 -1.427 -9.888 1.00 94.00 192 GLN A N 1
ATOM 1527 C CA . GLN A 1 192 ? 16.991 -2.311 -10.223 1.00 94.00 192 GLN A CA 1
ATOM 1528 C C . GLN A 1 192 ? 16.495 -3.729 -10.487 1.00 94.00 192 GLN A C 1
ATOM 1530 O O . GLN A 1 192 ? 16.953 -4.342 -11.449 1.00 94.00 192 GLN A O 1
ATOM 1535 N N . PHE A 1 193 ? 15.557 -4.219 -9.676 1.00 96.06 193 PHE A N 1
ATOM 1536 C CA . PHE A 1 193 ? 14.957 -5.532 -9.854 1.00 96.06 193 PHE A CA 1
ATOM 1537 C C . PHE A 1 193 ? 14.273 -5.652 -11.218 1.00 96.06 193 PHE A C 1
ATOM 1539 O O . PHE A 1 193 ? 14.665 -6.496 -12.018 1.00 96.06 193 PHE A O 1
ATOM 1546 N N . LEU A 1 194 ? 13.340 -4.745 -11.534 1.00 96.88 194 LEU A N 1
ATOM 1547 C CA . LEU A 1 194 ? 12.595 -4.762 -12.799 1.00 96.88 194 LEU A CA 1
ATOM 1548 C C . LEU A 1 194 ? 13.528 -4.806 -14.017 1.00 96.88 194 LEU A C 1
ATOM 1550 O O . LEU A 1 194 ? 13.295 -5.546 -14.969 1.00 96.88 194 LEU A O 1
ATOM 1554 N N . LEU A 1 195 ? 14.614 -4.031 -13.988 1.00 95.25 195 LEU A N 1
ATOM 1555 C CA . LEU A 1 195 ? 15.576 -3.990 -15.088 1.00 95.25 195 LEU A CA 1
ATOM 1556 C C . LEU A 1 195 ? 16.422 -5.263 -15.188 1.00 95.25 195 LEU A C 1
ATOM 1558 O O . LEU A 1 195 ? 16.722 -5.687 -16.302 1.00 95.25 195 LEU A O 1
ATOM 1562 N N . ARG A 1 196 ? 16.803 -5.874 -14.058 1.00 95.12 196 ARG A N 1
ATOM 1563 C CA . ARG A 1 196 ? 17.507 -7.170 -14.041 1.00 95.12 196 ARG A CA 1
ATOM 1564 C C . ARG A 1 196 ? 16.606 -8.305 -14.525 1.00 95.12 196 ARG A C 1
ATOM 1566 O O . ARG A 1 196 ? 17.076 -9.150 -15.274 1.00 95.12 196 ARG A O 1
ATOM 1573 N N . ALA A 1 197 ? 15.325 -8.270 -14.162 1.00 96.88 197 ALA A N 1
ATOM 1574 C CA . ALA A 1 197 ? 14.313 -9.227 -14.599 1.00 96.88 197 ALA A CA 1
ATOM 1575 C C . ALA A 1 197 ? 13.941 -9.087 -16.091 1.00 96.88 197 ALA A C 1
ATOM 1577 O O . ALA A 1 197 ? 13.196 -9.904 -16.618 1.00 96.88 197 ALA A O 1
ATOM 1578 N N . GLY A 1 198 ? 14.459 -8.070 -16.792 1.00 96.81 198 GLY A N 1
ATOM 1579 C CA . GLY A 1 198 ? 14.247 -7.889 -18.230 1.00 96.81 198 GLY A CA 1
ATOM 1580 C C . GLY A 1 198 ? 13.020 -7.053 -18.600 1.00 96.81 198 GLY A C 1
ATOM 1581 O O . GLY A 1 198 ? 12.651 -7.019 -19.774 1.00 96.81 198 GLY A O 1
ATOM 1582 N N . ALA A 1 199 ? 12.409 -6.339 -17.646 1.00 95.88 199 ALA A N 1
ATOM 1583 C CA . ALA A 1 199 ? 11.280 -5.461 -17.936 1.00 95.88 199 ALA A CA 1
ATOM 1584 C C . ALA A 1 199 ? 11.668 -4.376 -18.964 1.00 95.88 199 ALA A C 1
ATOM 1586 O O . ALA A 1 199 ? 12.779 -3.824 -18.906 1.00 95.88 199 ALA A O 1
ATOM 1587 N N . PRO A 1 200 ? 10.768 -4.000 -19.896 1.00 92.75 200 PRO A N 1
ATOM 1588 C CA . PRO A 1 200 ? 11.078 -2.993 -20.901 1.00 92.75 200 PRO A CA 1
ATOM 1589 C C . PRO A 1 200 ? 11.495 -1.664 -20.260 1.00 92.75 200 PRO A C 1
ATOM 1591 O O . PRO A 1 200 ? 10.725 -1.020 -19.547 1.00 92.75 200 PRO A O 1
ATOM 1594 N N . ARG A 1 201 ? 12.719 -1.207 -20.552 1.00 90.19 201 ARG A N 1
ATOM 1595 C CA . ARG A 1 201 ? 13.329 -0.033 -19.892 1.00 90.19 201 ARG A CA 1
ATOM 1596 C C . ARG A 1 201 ? 12.459 1.223 -19.912 1.00 90.19 201 ARG A C 1
ATOM 1598 O O . ARG A 1 201 ? 12.459 1.993 -18.956 1.00 90.19 201 ARG A O 1
ATOM 1605 N N . HIS A 1 202 ? 11.740 1.449 -21.010 1.00 86.94 202 HIS A N 1
ATOM 1606 C CA . HIS A 1 202 ? 10.862 2.607 -21.163 1.00 86.94 202 HIS A CA 1
ATOM 1607 C C . HIS A 1 202 ? 9.632 2.531 -20.241 1.00 86.94 202 HIS A C 1
ATOM 1609 O O . HIS A 1 202 ? 9.204 3.563 -19.729 1.00 86.94 202 HIS A O 1
ATOM 1615 N N . LEU A 1 203 ? 9.121 1.328 -19.959 1.00 91.00 203 LEU A N 1
ATOM 1616 C CA . LEU A 1 203 ? 8.033 1.104 -19.005 1.00 91.00 203 LEU A CA 1
ATOM 1617 C C . LEU A 1 203 ? 8.524 1.174 -17.561 1.00 91.00 203 LEU A C 1
ATOM 1619 O O . LEU A 1 203 ? 7.849 1.769 -16.728 1.00 91.00 203 LEU A O 1
ATOM 1623 N N . VAL A 1 204 ? 9.740 0.696 -17.268 1.00 92.75 204 VAL A N 1
ATOM 1624 C CA . VAL A 1 204 ? 10.364 0.928 -15.953 1.00 92.75 204 VAL A CA 1
ATOM 1625 C C . VAL A 1 204 ? 10.559 2.423 -15.706 1.00 92.75 204 VAL A C 1
ATOM 1627 O O . VAL A 1 204 ? 10.228 2.923 -14.633 1.00 92.75 204 VAL A O 1
ATOM 1630 N N . ALA A 1 205 ? 11.039 3.173 -16.704 1.00 88.50 205 ALA A N 1
ATOM 1631 C CA . ALA A 1 205 ? 11.129 4.627 -16.604 1.00 88.50 205 ALA A CA 1
ATOM 1632 C C . ALA A 1 205 ? 9.754 5.247 -16.314 1.00 88.50 205 ALA A C 1
ATOM 1634 O O . ALA A 1 205 ? 9.663 6.167 -15.501 1.00 88.50 205 ALA A O 1
ATOM 1635 N N . PHE A 1 206 ? 8.691 4.731 -16.934 1.00 87.75 206 PHE A N 1
ATOM 1636 C CA . PHE A 1 206 ? 7.327 5.190 -16.701 1.00 87.75 206 PHE A CA 1
ATOM 1637 C C . PHE A 1 206 ? 6.826 4.880 -15.278 1.00 87.75 206 PHE A C 1
ATOM 1639 O O . PHE A 1 206 ? 6.451 5.814 -14.563 1.00 87.75 206 PHE A O 1
ATOM 1646 N N . GLN A 1 207 ? 6.958 3.632 -14.809 1.00 91.94 207 GLN A N 1
ATOM 1647 C CA . GLN A 1 207 ? 6.692 3.212 -13.421 1.00 91.94 207 GLN A CA 1
ATOM 1648 C C . GLN A 1 207 ? 7.459 4.093 -12.417 1.00 91.94 207 GLN A C 1
ATOM 1650 O O . GLN A 1 207 ? 6.945 4.475 -11.365 1.00 91.94 207 GLN A O 1
ATOM 1655 N N . MET A 1 208 ? 8.692 4.476 -12.765 1.00 89.94 208 MET A N 1
ATOM 1656 C CA . MET A 1 208 ? 9.562 5.351 -11.981 1.00 89.94 208 MET A CA 1
ATOM 1657 C C . MET A 1 208 ? 9.372 6.846 -12.285 1.00 89.94 208 MET A C 1
ATOM 1659 O O . MET A 1 208 ? 10.241 7.645 -11.932 1.00 89.94 208 MET A O 1
ATOM 1663 N N . GLY A 1 209 ? 8.280 7.287 -12.914 1.00 85.69 209 GLY A N 1
ATOM 1664 C CA . GLY A 1 209 ? 8.006 8.715 -13.148 1.00 85.69 209 GLY A CA 1
ATOM 1665 C C . GLY A 1 209 ? 9.146 9.475 -13.844 1.00 85.69 209 GLY A C 1
ATOM 1666 O O . GLY A 1 209 ? 9.342 10.666 -13.611 1.00 85.69 209 GLY A O 1
ATOM 1667 N N . HIS A 1 210 ? 9.946 8.774 -14.645 1.00 82.44 210 HIS A N 1
ATOM 1668 C CA . HIS A 1 210 ? 11.111 9.266 -15.379 1.00 82.44 210 HIS A CA 1
ATOM 1669 C C . HIS A 1 210 ? 10.805 9.396 -16.871 1.00 82.44 210 HIS A C 1
ATOM 1671 O O . HIS A 1 210 ? 11.602 9.036 -17.738 1.00 82.44 210 HIS A O 1
ATOM 1677 N N . MET A 1 211 ? 9.642 9.967 -17.162 1.00 71.88 211 MET A N 1
ATOM 1678 C CA . MET A 1 211 ? 9.232 10.357 -18.502 1.00 71.88 211 MET A CA 1
ATOM 1679 C C . MET A 1 211 ? 10.083 11.527 -18.996 1.00 71.88 211 MET A C 1
ATOM 1681 O O . MET A 1 211 ? 10.127 12.586 -18.373 1.00 71.88 211 MET A O 1
ATOM 1685 N N . LYS A 1 212 ? 10.785 11.342 -20.116 1.00 59.72 212 LYS A N 1
ATOM 1686 C CA . LYS A 1 212 ? 11.545 12.411 -20.774 1.00 59.72 212 LYS A CA 1
ATOM 1687 C C . LYS A 1 212 ? 10.803 12.877 -22.023 1.00 59.72 212 LYS A C 1
ATOM 1689 O O . LYS A 1 212 ? 10.638 12.101 -22.956 1.00 59.72 212 LYS A O 1
ATOM 1694 N N . GLY A 1 213 ? 10.460 14.163 -22.068 1.00 55.34 213 GLY A N 1
ATOM 1695 C CA . GLY A 1 213 ? 9.977 14.847 -23.273 1.00 55.34 213 GLY A CA 1
ATOM 1696 C C . GLY A 1 213 ? 8.492 15.224 -23.253 1.00 55.34 213 GLY A C 1
ATOM 1697 O O . GLY A 1 213 ? 7.770 14.924 -22.312 1.00 55.34 213 GLY A O 1
ATOM 1698 N N . LEU A 1 214 ? 8.054 15.894 -24.324 1.00 50.12 214 LEU A N 1
ATOM 1699 C CA . LEU A 1 214 ? 6.677 16.374 -24.544 1.00 50.12 214 LEU A CA 1
ATOM 1700 C C . LEU A 1 214 ? 5.692 15.267 -24.967 1.00 50.12 214 LEU A C 1
ATOM 1702 O O . LEU A 1 214 ? 4.554 15.568 -25.314 1.00 50.12 214 LEU A O 1
ATOM 1706 N N . ARG A 1 215 ? 6.125 14.000 -25.016 1.00 58.03 215 ARG A N 1
ATOM 1707 C CA . ARG A 1 215 ? 5.280 12.883 -25.452 1.00 58.03 215 ARG A CA 1
ATOM 1708 C C . ARG A 1 215 ? 4.686 12.194 -24.224 1.00 58.03 215 ARG A C 1
ATOM 1710 O O . ARG A 1 215 ? 5.449 11.604 -23.459 1.00 58.03 215 ARG A O 1
ATOM 1717 N N . PRO A 1 216 ? 3.362 12.269 -24.014 1.00 63.44 216 PRO A N 1
ATOM 1718 C CA . PRO A 1 216 ? 2.708 11.529 -22.945 1.00 63.44 216 PRO A CA 1
ATOM 1719 C C . PRO A 1 216 ? 2.901 10.023 -23.157 1.00 63.44 216 PRO A C 1
ATOM 1721 O O . PRO A 1 216 ? 2.963 9.562 -24.299 1.00 63.44 216 PRO A O 1
ATOM 1724 N N . ALA A 1 217 ? 2.963 9.260 -22.061 1.00 63.88 217 ALA A N 1
ATOM 1725 C CA . ALA A 1 217 ? 3.136 7.804 -22.109 1.00 63.88 217 ALA A CA 1
ATOM 1726 C C . ALA A 1 217 ? 1.961 7.164 -22.842 1.00 63.88 217 ALA A C 1
ATOM 1728 O O . ALA A 1 217 ? 2.147 6.237 -23.619 1.00 63.88 217 ALA A O 1
ATOM 1729 N N . PHE A 1 218 ? 0.789 7.759 -22.646 1.00 71.62 218 PHE A N 1
ATOM 1730 C CA . PHE A 1 218 ? -0.475 7.393 -23.246 1.00 71.62 218 PHE A CA 1
ATOM 1731 C C . PHE A 1 218 ? -0.905 8.542 -24.155 1.00 71.62 218 PHE A C 1
ATOM 1733 O O . PHE A 1 218 ? -1.311 9.606 -23.687 1.00 71.62 218 PHE A O 1
ATOM 1740 N N . SER A 1 219 ? -0.731 8.384 -25.463 1.00 66.00 219 SER A N 1
ATOM 1741 C CA . SER A 1 219 ? -1.135 9.395 -26.444 1.00 66.00 219 SER A CA 1
ATOM 1742 C C . SER A 1 219 ? -1.434 8.739 -27.781 1.00 66.00 219 SER A C 1
ATOM 1744 O O . SER A 1 219 ? -1.041 7.606 -28.015 1.00 66.00 219 SER A O 1
ATOM 1746 N N . ARG A 1 220 ? -2.036 9.472 -28.722 1.00 62.62 220 ARG A N 1
ATOM 1747 C CA . ARG A 1 220 ? -2.249 8.972 -30.096 1.00 62.62 220 ARG A CA 1
ATOM 1748 C C . ARG A 1 220 ? -0.965 8.491 -30.793 1.00 62.62 220 ARG A C 1
ATOM 1750 O O . ARG A 1 220 ? -1.050 7.763 -31.772 1.00 62.62 220 ARG A O 1
ATOM 1757 N N . LEU A 1 221 ? 0.206 8.923 -30.318 1.00 63.47 221 LEU A N 1
ATOM 1758 C CA . LEU A 1 221 ? 1.514 8.571 -30.875 1.00 63.47 221 LEU A CA 1
ATOM 1759 C C . LEU A 1 221 ? 2.190 7.398 -30.152 1.00 63.47 221 LEU A C 1
ATOM 1761 O O . LEU A 1 221 ? 3.251 6.964 -30.592 1.00 63.47 221 LEU A O 1
ATOM 1765 N N . ASN A 1 222 ? 1.621 6.922 -29.044 1.00 66.00 222 ASN A N 1
ATOM 1766 C CA . ASN A 1 222 ? 2.138 5.798 -28.277 1.00 66.00 222 ASN A CA 1
ATOM 1767 C C . ASN A 1 222 ? 0.985 4.817 -28.050 1.00 66.00 222 ASN A C 1
ATOM 1769 O O . ASN A 1 222 ? 0.066 5.117 -27.297 1.00 66.00 222 ASN A O 1
ATOM 1773 N N . GLN A 1 223 ? 1.006 3.689 -28.760 1.00 69.44 223 GLN A N 1
ATOM 1774 C CA . GLN A 1 223 ? -0.142 2.776 -28.861 1.00 69.44 223 GLN A CA 1
ATOM 1775 C C . GLN A 1 223 ? -0.445 2.005 -27.573 1.00 69.44 223 GLN A C 1
ATOM 1777 O O . GLN A 1 223 ? -1.495 1.385 -27.495 1.00 69.44 223 GLN A O 1
ATOM 1782 N N . LEU A 1 224 ? 0.441 2.064 -26.577 1.00 81.06 224 LEU A N 1
ATOM 1783 C CA . LEU A 1 224 ? 0.208 1.426 -25.293 1.00 81.06 224 LEU A CA 1
ATOM 1784 C C . LEU A 1 224 ? -0.934 2.137 -24.565 1.00 81.06 224 LEU A C 1
ATOM 1786 O O . LEU A 1 224 ? -0.895 3.351 -24.374 1.00 81.06 224 LEU A O 1
ATOM 1790 N N . THR A 1 225 ? -1.934 1.383 -24.143 1.00 86.56 225 THR A N 1
ATOM 1791 C CA . THR A 1 225 ? -3.002 1.815 -23.244 1.00 86.56 225 THR A CA 1
ATOM 1792 C C . THR A 1 225 ? -2.580 1.648 -21.784 1.00 86.56 225 THR A C 1
ATOM 1794 O O . THR A 1 225 ? -1.604 0.972 -21.460 1.00 86.56 225 THR A O 1
ATOM 1797 N N . VAL A 1 226 ? -3.328 2.267 -20.867 1.00 87.12 226 VAL A N 1
ATOM 1798 C CA . VAL A 1 226 ? -3.098 2.117 -19.419 1.00 87.12 226 VAL A CA 1
ATOM 1799 C C . VAL A 1 226 ? -3.221 0.656 -18.980 1.00 87.12 226 VAL A C 1
ATOM 1801 O O . VAL A 1 226 ? -2.413 0.189 -18.180 1.00 87.12 226 VAL A O 1
ATOM 1804 N N . LEU A 1 227 ? -4.195 -0.062 -19.539 1.00 86.12 227 LEU A N 1
ATOM 1805 C CA . LEU A 1 227 ? -4.423 -1.472 -19.244 1.00 86.12 227 LEU A CA 1
ATOM 1806 C C . LEU A 1 227 ? -3.275 -2.344 -19.761 1.00 86.12 227 LEU A C 1
ATOM 1808 O O . LEU A 1 227 ? -2.733 -3.148 -19.012 1.00 86.12 227 LEU A O 1
ATOM 1812 N N . GLU A 1 228 ? -2.840 -2.144 -21.008 1.00 89.62 228 GLU A N 1
ATOM 1813 C CA . GLU A 1 228 ? -1.693 -2.880 -21.558 1.00 89.62 228 GLU A CA 1
ATOM 1814 C C . GLU A 1 228 ? -0.407 -2.600 -20.775 1.00 89.62 228 GLU A C 1
ATOM 1816 O O . GLU A 1 228 ? 0.404 -3.500 -20.584 1.00 89.62 228 GLU A O 1
ATOM 1821 N N . PHE A 1 229 ? -0.221 -1.373 -20.278 1.00 91.50 229 PHE A N 1
ATOM 1822 C CA . PHE A 1 229 ? 0.887 -1.071 -19.375 1.00 91.50 229 PHE A CA 1
ATOM 1823 C C . PHE A 1 229 ? 0.834 -1.919 -18.096 1.00 91.50 229 PHE A C 1
ATOM 1825 O O . PHE A 1 229 ? 1.857 -2.496 -17.726 1.00 91.50 229 PHE A O 1
ATOM 1832 N N . GLY A 1 230 ? -0.337 -2.009 -17.455 1.00 92.62 230 GLY A N 1
ATOM 1833 C CA . GLY A 1 230 ? -0.560 -2.881 -16.300 1.00 92.62 230 GLY A CA 1
ATOM 1834 C C . GLY A 1 230 ? -0.201 -4.331 -16.618 1.00 92.62 230 GLY A C 1
ATOM 1835 O O . GLY A 1 230 ? 0.685 -4.892 -15.981 1.00 92.62 230 GLY A O 1
ATOM 1836 N N . LEU A 1 231 ? -0.791 -4.884 -17.681 1.00 92.88 231 LEU A N 1
ATOM 1837 C CA . LEU A 1 231 ? -0.595 -6.273 -18.111 1.00 92.88 231 LEU A CA 1
ATOM 1838 C C . LEU A 1 231 ? 0.865 -6.614 -18.439 1.00 92.88 231 LEU A C 1
ATOM 1840 O O . LEU A 1 231 ? 1.333 -7.701 -18.117 1.00 92.88 231 LEU A O 1
ATOM 1844 N N . VAL A 1 232 ? 1.608 -5.700 -19.071 1.00 94.50 232 VAL A N 1
ATOM 1845 C CA . VAL A 1 232 ? 3.022 -5.936 -19.410 1.00 94.50 232 VAL A CA 1
ATOM 1846 C C . VAL A 1 232 ? 3.919 -5.866 -18.173 1.00 94.50 232 VAL A C 1
ATOM 1848 O O . VAL A 1 232 ? 4.913 -6.585 -18.097 1.00 94.50 232 VAL A O 1
ATOM 1851 N N . MET A 1 233 ? 3.612 -4.990 -17.214 1.00 96.81 233 MET A N 1
ATOM 1852 C CA . MET A 1 233 ? 4.438 -4.810 -16.017 1.00 96.81 233 MET A CA 1
ATOM 1853 C C . MET A 1 233 ? 4.139 -5.822 -14.912 1.00 96.81 233 MET A C 1
ATOM 1855 O O . MET A 1 233 ? 5.055 -6.165 -14.165 1.00 96.81 233 MET A O 1
ATOM 1859 N N . GLN A 1 234 ? 2.893 -6.284 -14.805 1.00 96.75 234 GLN A N 1
ATOM 1860 C CA . GLN A 1 234 ? 2.415 -7.126 -13.710 1.00 96.75 234 GLN A CA 1
ATOM 1861 C C . GLN A 1 234 ? 3.253 -8.400 -13.503 1.00 96.75 234 GLN A C 1
ATOM 1863 O O . GLN A 1 234 ? 3.677 -8.595 -12.370 1.00 96.75 234 GLN A O 1
ATOM 1868 N N . PRO A 1 235 ? 3.655 -9.183 -14.530 1.00 97.50 235 PRO A N 1
ATOM 1869 C CA . PRO A 1 235 ? 4.481 -10.377 -14.311 1.00 97.50 235 PRO A CA 1
ATOM 1870 C C . PRO A 1 235 ? 5.832 -10.087 -13.640 1.00 97.50 235 PRO A C 1
ATOM 1872 O O . PRO A 1 235 ? 6.314 -10.872 -12.829 1.00 97.50 235 PRO A O 1
ATOM 1875 N N . PHE A 1 236 ? 6.450 -8.939 -13.942 1.00 98.12 236 PHE A N 1
ATOM 1876 C CA . PHE A 1 236 ? 7.708 -8.538 -13.304 1.00 98.12 236 PHE A CA 1
ATOM 1877 C C . PHE A 1 236 ? 7.497 -8.055 -11.866 1.00 98.12 236 PHE A C 1
ATOM 1879 O O . PHE A 1 236 ? 8.398 -8.181 -11.039 1.00 98.12 236 PHE A O 1
ATOM 1886 N N . LEU A 1 237 ? 6.335 -7.462 -11.582 1.00 97.88 237 LEU A N 1
ATOM 1887 C CA . LEU A 1 237 ? 5.952 -7.043 -10.237 1.00 97.88 237 LEU A CA 1
ATOM 1888 C C . LEU A 1 237 ? 5.559 -8.244 -9.374 1.00 97.88 237 LEU A C 1
ATOM 1890 O O . LEU A 1 237 ? 5.928 -8.269 -8.209 1.00 97.88 237 LEU A O 1
ATOM 1894 N N . ASP A 1 238 ? 4.884 -9.238 -9.941 1.00 97.50 238 ASP A N 1
ATOM 1895 C CA . ASP A 1 238 ? 4.540 -10.482 -9.253 1.00 97.50 238 ASP A CA 1
ATOM 1896 C C . ASP A 1 238 ? 5.808 -11.241 -8.862 1.00 97.50 238 ASP A C 1
ATOM 1898 O O . ASP A 1 238 ? 5.981 -11.553 -7.688 1.00 97.50 238 ASP A O 1
ATOM 1902 N N . LEU A 1 239 ? 6.763 -11.387 -9.789 1.00 97.31 239 LEU A N 1
ATOM 1903 C CA . LEU A 1 239 ? 8.072 -11.968 -9.479 1.00 97.31 239 LEU A CA 1
ATOM 1904 C C . LEU A 1 239 ? 8.812 -11.179 -8.384 1.00 97.31 239 LEU A C 1
ATOM 1906 O O . LEU A 1 239 ? 9.446 -11.758 -7.510 1.00 97.31 239 LEU A O 1
ATOM 1910 N N . TYR A 1 240 ? 8.739 -9.843 -8.412 1.00 97.31 240 TYR A N 1
ATOM 1911 C CA . TYR A 1 240 ? 9.355 -9.013 -7.373 1.00 97.31 240 TYR A CA 1
ATOM 1912 C C . TYR A 1 240 ? 8.746 -9.267 -5.998 1.00 97.31 240 TYR A C 1
ATOM 1914 O O . TYR A 1 240 ? 9.453 -9.290 -4.999 1.00 97.31 240 TYR A O 1
ATOM 1922 N N . VAL A 1 241 ? 7.429 -9.411 -5.945 1.00 96.75 241 VAL A N 1
ATOM 1923 C CA . VAL A 1 241 ? 6.679 -9.590 -4.708 1.00 96.75 241 VAL A CA 1
ATOM 1924 C C . VAL A 1 241 ? 6.874 -10.994 -4.133 1.00 96.75 241 VAL A C 1
ATOM 1926 O O . VAL A 1 241 ? 7.072 -11.114 -2.924 1.00 96.75 241 VAL A O 1
ATOM 1929 N N . GLU A 1 242 ? 6.954 -12.008 -4.994 1.00 95.94 242 GLU A N 1
ATOM 1930 C CA . GLU A 1 242 ? 7.326 -13.383 -4.644 1.00 95.94 242 GLU A CA 1
ATOM 1931 C C . GLU A 1 242 ? 8.726 -13.443 -4.005 1.00 95.94 242 GLU A C 1
ATOM 1933 O O . GLU A 1 242 ? 8.891 -13.972 -2.909 1.00 95.94 242 GLU A O 1
ATOM 1938 N N . GLU A 1 243 ? 9.725 -12.794 -4.611 1.00 95.38 243 GLU A N 1
ATOM 1939 C CA . GLU A 1 243 ? 11.100 -12.699 -4.080 1.00 95.38 243 GLU A CA 1
ATOM 1940 C C . GLU A 1 243 ? 11.191 -11.949 -2.737 1.00 95.38 243 GLU A C 1
ATOM 1942 O O . GLU A 1 243 ? 12.156 -12.085 -1.982 1.00 95.38 243 GLU A O 1
ATOM 1947 N N . LEU A 1 244 ? 10.183 -11.133 -2.420 1.00 94.94 244 LEU A N 1
ATOM 1948 C CA . LEU A 1 244 ? 10.054 -10.449 -1.135 1.00 94.94 244 LEU A CA 1
ATOM 1949 C C . LEU A 1 244 ? 9.226 -11.242 -0.111 1.00 94.94 244 LEU A C 1
ATOM 1951 O O . LEU A 1 244 ? 9.026 -10.744 0.998 1.00 94.94 244 LEU A O 1
ATOM 1955 N N . GLY A 1 245 ? 8.769 -12.448 -0.459 1.00 94.06 245 GLY A N 1
ATOM 1956 C CA . GLY A 1 245 ? 8.002 -13.341 0.407 1.00 94.06 245 GLY A CA 1
ATOM 1957 C C . GLY A 1 245 ? 6.543 -12.939 0.597 1.00 94.06 245 GLY A C 1
ATOM 1958 O O . GLY A 1 245 ? 5.957 -13.283 1.623 1.00 94.06 245 GLY A O 1
ATOM 1959 N N . TRP A 1 246 ? 5.958 -12.175 -0.329 1.00 91.00 246 TRP A N 1
ATOM 1960 C CA . TRP A 1 246 ? 4.509 -11.990 -0.341 1.00 91.00 246 TRP A CA 1
ATOM 1961 C C . TRP A 1 246 ? 3.901 -12.912 -1.389 1.00 91.00 246 TRP A C 1
ATOM 1963 O O . TRP A 1 246 ? 4.061 -12.714 -2.591 1.00 91.00 246 TRP A O 1
ATOM 1973 N N . ASP A 1 247 ? 3.216 -13.935 -0.912 1.00 82.62 247 ASP A N 1
ATOM 1974 C CA . ASP A 1 247 ? 2.622 -14.983 -1.722 1.00 82.62 247 ASP A CA 1
ATOM 1975 C C . ASP A 1 247 ? 1.145 -15.182 -1.369 1.00 82.62 247 ASP A C 1
ATOM 1977 O O . ASP A 1 247 ? 0.617 -14.642 -0.392 1.00 82.62 247 ASP A O 1
ATOM 1981 N N . TYR A 1 248 ? 0.467 -15.944 -2.224 1.00 58.62 248 TYR A N 1
ATOM 1982 C CA . TYR A 1 248 ? -0.956 -16.261 -2.120 1.00 58.62 248 TYR A CA 1
ATOM 1983 C C . TYR A 1 248 ? -1.271 -17.421 -1.165 1.00 58.62 248 TYR A C 1
ATOM 1985 O O . TYR A 1 248 ? -2.436 -17.814 -1.099 1.00 58.62 248 TYR A O 1
ATOM 1993 N N . GLU A 1 249 ? -0.265 -18.002 -0.502 1.00 56.25 249 GLU A N 1
ATOM 1994 C CA . GLU A 1 249 ? -0.433 -19.208 0.326 1.00 56.25 249 GLU A CA 1
ATOM 1995 C C . GLU A 1 249 ? -1.085 -18.932 1.681 1.00 56.25 249 GLU A C 1
ATOM 1997 O O . GLU A 1 249 ? -0.683 -17.962 2.361 1.00 56.25 249 GLU A O 1
#